Protein AF-A0A562UHX7-F1 (afdb_monomer_lite)

Secondary structure (DSSP, 8-state):
--SSHHHHHHHHHHHHHHHHHHHHHHHHHHHHHHHHHHHHHHHHHHHPPEEPTTS-EE-HHHHHHHHHHHHHHH------TTTTHHHHHHHHTT--HHHHH-SS--THHHHHHHHHTGGGG-TTHHHHHHHH-TTTTTTGGGT--GGGGS-HHHHHHHHHHHHHHHHHHHT-SSHHHHHHHHHHHH-----HHHHGGG-

Foldseek 3Di:
DPPPPVVVVVVVVVVVVVVVVVVVVVVVVVVVVVVVVVVVVVVVQQPDWDQDPVRDTDGNVRVVVVVVVLCVVAFDDDDDLCPLVLVLVCVQQVDDVVQVPDPDHDPVVVVCCCQQQVCLVDPCSVVVLVVSCPCCPVPPCVPDPSLRRDDPVSVVSRNVSSVVLSVLSVVDNHPLSSQVVSCVPRVGDDDNVVCVVTD

Structure (mmCIF, N/CA/C/O backbone):
data_AF-A0A562UHX7-F1
#
_entry.id   AF-A0A562UHX7-F1
#
loop_
_atom_site.group_PDB
_atom_site.id
_atom_site.type_symbol
_atom_site.label_atom_id
_atom_site.label_alt_id
_atom_site.label_comp_id
_atom_site.label_asym_id
_atom_site.label_entity_id
_atom_site.label_seq_id
_atom_site.pdbx_PDB_ins_code
_atom_site.Cartn_x
_atom_site.Cartn_y
_atom_site.Cartn_z
_atom_site.occupancy
_atom_site.B_iso_or_equiv
_atom_site.auth_seq_id
_atom_site.auth_comp_id
_atom_site.auth_asym_id
_atom_site.auth_atom_id
_atom_site.pdbx_PDB_model_num
ATOM 1 N N . MET A 1 1 ? 54.408 55.197 -18.158 1.00 48.56 1 MET A N 1
ATOM 2 C CA . MET A 1 1 ? 54.755 53.784 -18.432 1.00 48.56 1 MET A CA 1
ATOM 3 C C . MET A 1 1 ? 53.750 52.887 -17.708 1.00 48.56 1 MET A C 1
ATOM 5 O O . MET A 1 1 ? 54.104 52.328 -16.687 1.00 48.56 1 MET A O 1
ATOM 9 N N . GLU A 1 2 ? 52.500 52.771 -18.181 1.00 47.06 2 GLU A N 1
ATOM 10 C CA . GLU A 1 2 ? 51.454 52.027 -17.431 1.00 47.06 2 GLU A CA 1
ATOM 11 C C . GLU A 1 2 ? 50.529 51.126 -18.282 1.00 47.06 2 GLU A C 1
ATOM 13 O O . GLU A 1 2 ? 49.665 50.458 -17.737 1.00 47.06 2 GLU A O 1
ATOM 18 N N . ASN A 1 3 ? 50.745 50.983 -19.597 1.00 52.47 3 ASN A N 1
ATOM 19 C CA . ASN A 1 3 ? 49.804 50.261 -20.482 1.00 52.47 3 ASN A CA 1
ATOM 20 C C . ASN A 1 3 ? 50.225 48.839 -20.917 1.00 52.47 3 ASN A C 1
ATOM 22 O O . ASN A 1 3 ? 49.690 48.328 -21.894 1.00 52.47 3 ASN A O 1
ATOM 26 N N . LYS A 1 4 ? 51.186 48.184 -20.246 1.00 51.81 4 LYS A N 1
ATOM 27 C CA . LYS A 1 4 ? 51.617 46.809 -20.610 1.00 51.81 4 LYS A CA 1
ATOM 28 C C . LYS A 1 4 ? 51.221 45.713 -19.615 1.00 51.81 4 LYS A C 1
ATOM 30 O O . LYS A 1 4 ? 51.241 44.549 -19.988 1.00 51.81 4 LYS A O 1
ATOM 35 N N . ILE A 1 5 ? 50.853 46.057 -18.380 1.00 50.72 5 ILE A N 1
ATOM 36 C CA . ILE A 1 5 ? 50.547 45.065 -17.331 1.00 50.72 5 ILE A CA 1
ATOM 37 C C . ILE A 1 5 ? 49.088 44.582 -17.436 1.00 50.72 5 ILE A C 1
ATOM 39 O O . ILE A 1 5 ? 48.792 43.418 -17.174 1.00 50.72 5 ILE A O 1
ATOM 43 N N . THR A 1 6 ? 48.181 45.444 -17.899 1.00 51.41 6 THR A N 1
ATOM 44 C CA . THR A 1 6 ? 46.744 45.155 -18.027 1.00 51.41 6 THR A CA 1
ATOM 45 C C . THR A 1 6 ? 46.438 44.120 -19.113 1.00 51.41 6 THR A C 1
ATOM 47 O O . THR A 1 6 ? 45.521 43.320 -18.954 1.00 51.41 6 THR A O 1
ATOM 50 N N . THR A 1 7 ? 47.234 44.082 -20.185 1.00 58.25 7 THR A N 1
ATOM 51 C CA . THR A 1 7 ? 47.019 43.188 -21.333 1.00 58.25 7 THR A CA 1
ATOM 52 C C . THR A 1 7 ? 47.341 41.733 -20.995 1.00 58.25 7 THR A C 1
ATOM 54 O O . THR A 1 7 ? 46.556 40.850 -21.319 1.00 58.25 7 THR A O 1
ATOM 57 N N . THR A 1 8 ? 48.435 41.472 -20.273 1.00 61.16 8 THR A N 1
ATOM 58 C CA . THR A 1 8 ? 48.862 40.106 -19.916 1.00 61.16 8 THR A CA 1
ATOM 59 C C . THR A 1 8 ? 47.897 39.440 -18.935 1.00 61.16 8 THR A C 1
ATOM 61 O O . THR A 1 8 ? 47.523 38.288 -19.127 1.00 61.16 8 THR A O 1
ATOM 64 N N . ALA A 1 9 ? 47.415 40.178 -17.928 1.00 59.91 9 ALA A N 1
ATOM 65 C CA . ALA A 1 9 ? 46.447 39.659 -16.959 1.00 59.91 9 ALA A CA 1
ATOM 66 C C . ALA A 1 9 ? 45.076 39.356 -17.597 1.00 59.91 9 ALA A C 1
ATOM 68 O O . ALA A 1 9 ? 44.421 38.381 -17.231 1.00 59.91 9 ALA A O 1
ATOM 69 N N . GLN A 1 10 ? 44.649 40.160 -18.577 1.00 58.50 10 GLN A N 1
ATOM 70 C CA . GLN A 1 10 ? 43.428 39.905 -19.349 1.00 58.50 10 GLN A CA 1
ATOM 71 C C . GLN A 1 10 ? 43.578 38.693 -20.280 1.00 58.50 10 GLN A C 1
ATOM 73 O O . GLN A 1 10 ? 42.645 37.901 -20.393 1.00 58.50 10 GLN A O 1
ATOM 78 N N . GLN A 1 11 ? 44.751 38.506 -20.889 1.00 61.91 11 GLN A N 1
ATOM 79 C CA . GLN A 1 11 ? 45.045 37.353 -21.745 1.00 61.91 11 GLN A CA 1
ATOM 80 C C . GLN A 1 11 ? 45.143 36.044 -20.951 1.00 61.91 11 GLN A C 1
ATOM 82 O O . GLN A 1 11 ? 44.610 35.026 -21.380 1.00 61.91 11 GLN A O 1
ATOM 87 N N . GLU A 1 12 ? 45.738 36.065 -19.756 1.00 64.94 12 GLU A N 1
ATOM 88 C CA . GLU A 1 12 ? 45.749 34.910 -18.851 1.00 64.94 12 GLU A CA 1
ATOM 89 C C . GLU A 1 12 ? 44.352 34.559 -18.326 1.00 64.94 12 GLU A C 1
ATOM 91 O O . GLU A 1 12 ? 44.033 33.382 -18.171 1.00 64.94 12 GLU A O 1
ATOM 96 N N . LEU A 1 13 ? 43.505 35.558 -18.055 1.00 58.62 13 LEU A N 1
ATOM 97 C CA . LEU A 1 13 ? 42.121 35.327 -17.640 1.00 58.62 13 LEU A CA 1
ATOM 98 C C . LEU A 1 13 ? 41.284 34.741 -18.787 1.00 58.62 13 LEU A C 1
ATOM 100 O O . LEU A 1 13 ? 40.497 33.829 -18.548 1.00 58.62 13 LEU A O 1
ATOM 104 N N . PHE A 1 14 ? 41.483 35.224 -20.017 1.00 58.88 14 PHE A N 1
ATOM 105 C CA . PHE A 1 14 ? 40.829 34.704 -21.218 1.00 58.88 14 PHE A CA 1
ATOM 106 C C . PHE A 1 14 ? 41.249 33.257 -21.504 1.00 58.88 14 PHE A C 1
ATOM 108 O O . PHE A 1 14 ? 40.386 32.400 -21.651 1.00 58.88 14 PHE A O 1
ATOM 115 N N . ASN A 1 15 ? 42.549 32.950 -21.448 1.00 65.12 15 ASN A N 1
ATOM 116 C CA . ASN A 1 15 ? 43.052 31.583 -21.617 1.00 65.12 15 ASN A CA 1
ATOM 117 C C . ASN A 1 15 ? 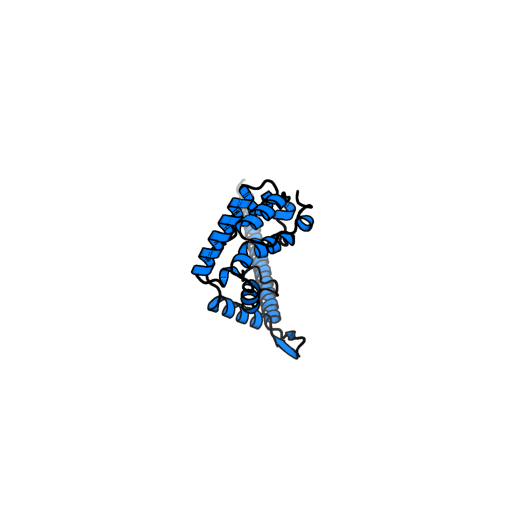42.544 30.640 -20.513 1.00 65.12 15 ASN A C 1
ATOM 119 O O . ASN A 1 15 ? 42.152 29.519 -20.801 1.00 65.12 15 ASN A O 1
ATOM 123 N N . LYS A 1 16 ? 42.456 31.100 -19.254 1.00 65.81 16 LYS A N 1
ATOM 124 C CA . LYS A 1 16 ? 41.865 30.306 -18.158 1.00 65.81 16 LYS A CA 1
ATOM 125 C C . LYS A 1 16 ? 40.362 30.065 -18.327 1.00 65.81 16 LYS A C 1
ATOM 127 O O . LYS A 1 16 ? 39.857 29.060 -17.830 1.00 65.81 16 LYS A O 1
ATOM 132 N N . LEU A 1 17 ? 39.635 30.992 -18.953 1.00 61.66 17 LEU A N 1
ATOM 133 C CA . LEU A 1 17 ? 38.214 30.826 -19.270 1.00 61.66 17 LEU A CA 1
ATOM 134 C C . LEU A 1 17 ? 38.024 29.835 -20.423 1.00 61.66 17 LEU A C 1
ATOM 136 O O . LEU A 1 17 ? 37.184 28.949 -20.300 1.00 61.66 17 LEU A O 1
ATOM 140 N N . ASP A 1 18 ? 38.853 29.929 -21.461 1.00 72.88 18 ASP A N 1
ATOM 141 C CA . ASP A 1 18 ? 38.851 29.023 -22.615 1.00 72.88 18 ASP A CA 1
ATOM 142 C C . ASP A 1 18 ? 39.243 27.590 -22.197 1.00 72.88 18 ASP A C 1
ATOM 144 O O . ASP A 1 18 ? 38.532 26.626 -22.480 1.00 72.88 18 ASP A O 1
ATOM 148 N N . ASP A 1 19 ? 40.280 27.444 -21.361 1.00 74.69 19 ASP A N 1
ATOM 149 C CA . ASP A 1 19 ? 40.669 26.167 -20.747 1.00 74.69 19 ASP A CA 1
ATOM 150 C C . ASP A 1 19 ? 39.545 25.587 -19.876 1.00 74.69 19 ASP A C 1
ATOM 152 O O . ASP A 1 19 ? 39.294 24.381 -19.874 1.00 74.69 19 ASP A O 1
ATOM 156 N N . ARG A 1 20 ? 38.826 26.435 -19.129 1.00 73.81 20 ARG A N 1
ATOM 157 C CA . ARG A 1 20 ? 37.698 25.997 -18.297 1.00 73.81 20 ARG A CA 1
ATOM 158 C C . ARG A 1 20 ? 36.521 25.529 -19.149 1.00 73.81 20 ARG A C 1
ATOM 160 O O . ARG A 1 20 ? 35.888 24.537 -18.786 1.00 73.81 20 ARG A O 1
ATOM 167 N N . GLU A 1 21 ? 36.217 26.210 -20.248 1.00 78.69 21 GLU A N 1
ATOM 168 C CA . GLU A 1 21 ? 35.177 25.792 -21.192 1.00 78.69 21 GLU A CA 1
ATOM 169 C C . GLU A 1 21 ? 35.561 24.502 -21.921 1.00 78.69 21 GLU A C 1
ATOM 171 O O . GLU A 1 21 ? 34.729 23.598 -22.029 1.00 78.69 21 GLU A O 1
ATOM 176 N N . ALA A 1 22 ? 36.829 24.350 -22.307 1.00 78.06 22 ALA A N 1
ATOM 177 C CA . ALA A 1 22 ? 37.362 23.124 -22.894 1.00 78.06 22 ALA A CA 1
ATOM 178 C C . ALA A 1 22 ? 37.302 21.938 -21.914 1.00 78.06 22 ALA A C 1
ATOM 180 O O . ALA A 1 22 ? 36.834 20.856 -22.278 1.00 78.06 22 ALA A O 1
ATOM 181 N N . ILE A 1 23 ? 37.690 22.139 -20.648 1.00 77.94 23 ILE A N 1
ATOM 182 C CA . ILE A 1 23 ? 37.583 21.123 -19.588 1.00 77.94 23 ILE A CA 1
ATOM 183 C C . ILE A 1 23 ? 36.114 20.768 -19.329 1.00 77.94 23 ILE A C 1
ATOM 185 O O . ILE A 1 23 ? 35.776 19.590 -19.227 1.00 77.94 23 ILE A O 1
ATOM 189 N N . LEU A 1 24 ? 35.215 21.755 -19.258 1.00 80.94 24 LEU A N 1
ATOM 190 C CA . LEU A 1 24 ? 33.778 21.506 -19.101 1.00 80.94 24 LEU A CA 1
ATOM 191 C C . LEU A 1 24 ? 33.196 20.744 -20.298 1.00 80.94 24 LEU A C 1
ATOM 193 O O . LEU A 1 24 ? 32.362 19.861 -20.102 1.00 80.94 24 LEU A O 1
ATOM 197 N N . GLY A 1 25 ? 33.633 21.058 -21.517 1.00 82.00 25 GLY A N 1
ATOM 198 C CA . GLY A 1 25 ? 33.262 20.335 -22.731 1.00 82.00 25 GLY A CA 1
ATOM 199 C C . GLY A 1 25 ? 33.731 18.881 -22.702 1.00 82.00 25 GLY A C 1
ATOM 200 O O . GLY A 1 25 ? 32.947 17.979 -22.998 1.00 82.00 25 GLY A O 1
ATOM 201 N N . PHE A 1 26 ? 34.969 18.639 -22.267 1.00 84.62 26 PHE A N 1
ATOM 202 C CA . PHE A 1 26 ? 35.519 17.295 -22.102 1.00 84.62 26 PHE A CA 1
ATOM 203 C C . PHE A 1 26 ? 34.759 16.488 -21.040 1.00 84.62 26 PHE A C 1
ATOM 205 O O . PHE A 1 26 ? 34.334 15.368 -21.312 1.00 84.62 26 PHE A O 1
ATOM 212 N N . VAL A 1 27 ? 34.503 17.078 -19.867 1.00 82.81 27 VAL A N 1
ATOM 213 C CA . VAL A 1 27 ? 33.752 16.429 -18.778 1.00 82.81 27 VAL A CA 1
ATOM 214 C C . VAL A 1 27 ? 32.312 16.119 -19.193 1.00 82.81 27 VAL A C 1
ATOM 216 O O . VAL A 1 27 ? 31.812 15.041 -18.877 1.00 82.81 27 VAL A O 1
ATOM 219 N N . LYS A 1 28 ? 31.640 17.026 -19.918 1.00 87.00 28 LYS A N 1
ATOM 220 C CA . LYS A 1 28 ? 30.296 16.770 -20.466 1.00 87.00 28 LYS A CA 1
ATOM 221 C C . LYS A 1 28 ? 30.311 15.600 -21.439 1.00 87.00 28 LYS A C 1
ATOM 223 O O . LYS A 1 28 ? 29.532 14.673 -21.266 1.00 87.00 28 LYS A O 1
ATOM 228 N N . LYS A 1 29 ? 31.242 15.604 -22.393 1.00 87.25 29 LYS A N 1
ATOM 229 C CA . LYS A 1 29 ? 31.373 14.527 -23.376 1.00 87.25 29 LYS A CA 1
ATOM 230 C C . LYS A 1 29 ? 31.654 13.177 -22.713 1.00 87.25 29 LYS A C 1
ATOM 232 O O . LYS A 1 29 ? 31.021 12.188 -23.053 1.00 87.25 29 LYS A O 1
ATOM 237 N N . GLU A 1 30 ? 32.548 13.133 -21.729 1.00 87.50 30 GLU A N 1
ATOM 238 C CA . GLU A 1 30 ? 32.833 11.902 -20.987 1.00 87.50 30 GLU A CA 1
ATOM 239 C C . GLU A 1 30 ? 31.614 11.427 -20.172 1.00 87.50 30 GLU A C 1
ATOM 241 O O . GLU A 1 30 ? 31.343 10.225 -20.089 1.00 87.50 30 GLU A O 1
ATOM 246 N N . ALA A 1 31 ? 30.845 12.356 -19.593 1.00 83.00 31 ALA A N 1
ATOM 247 C CA . ALA A 1 31 ? 29.603 12.041 -18.894 1.00 83.00 31 ALA A CA 1
ATOM 248 C C . ALA A 1 31 ? 28.527 11.494 -19.846 1.00 83.00 31 ALA A C 1
ATOM 250 O O . ALA A 1 31 ? 27.878 10.499 -19.507 1.00 83.00 31 ALA A O 1
ATOM 251 N N . ASP A 1 32 ? 28.381 12.092 -21.029 1.00 89.38 32 ASP A N 1
ATOM 252 C CA . ASP A 1 32 ? 27.448 11.668 -22.074 1.00 89.38 32 ASP A CA 1
ATOM 253 C C . ASP A 1 32 ? 27.828 10.279 -22.611 1.00 89.38 32 ASP A C 1
ATOM 255 O O . ASP A 1 32 ? 27.008 9.361 -22.574 1.00 89.38 32 ASP A O 1
ATOM 259 N N . ASP A 1 33 ? 29.099 10.057 -22.960 1.00 89.62 33 ASP A N 1
ATOM 260 C CA . ASP A 1 33 ? 29.612 8.754 -23.407 1.00 89.62 33 ASP A CA 1
ATOM 261 C C . ASP A 1 33 ? 29.391 7.662 -22.341 1.00 89.62 33 ASP A C 1
ATOM 263 O O . ASP A 1 33 ? 29.036 6.513 -22.637 1.00 89.62 33 ASP A O 1
ATOM 267 N N . LYS A 1 34 ? 29.589 8.000 -21.060 1.00 88.19 34 LYS A N 1
ATOM 268 C CA . LYS A 1 34 ? 29.344 7.080 -19.942 1.00 88.19 34 LYS A CA 1
ATOM 269 C C . LYS A 1 34 ? 27.854 6.785 -19.770 1.00 88.19 34 LYS A C 1
ATOM 271 O O . LYS A 1 34 ? 27.500 5.638 -19.473 1.00 88.19 34 LYS A O 1
ATOM 276 N N . ALA A 1 35 ? 26.989 7.779 -19.965 1.00 84.75 35 ALA A N 1
ATOM 277 C CA . ALA A 1 35 ? 25.543 7.609 -19.932 1.00 84.75 35 ALA A CA 1
ATOM 278 C C . ALA A 1 35 ? 25.064 6.709 -21.081 1.00 84.75 35 ALA A C 1
ATOM 280 O O . ALA A 1 35 ? 24.320 5.757 -20.834 1.00 84.75 35 ALA A O 1
ATOM 281 N N . GLU A 1 36 ? 25.552 6.926 -22.302 1.00 88.12 36 GLU A N 1
ATOM 282 C CA . GLU A 1 36 ? 25.224 6.105 -23.471 1.00 88.12 36 GLU A CA 1
ATOM 283 C C . GLU A 1 36 ? 25.642 4.643 -23.286 1.00 88.12 36 GLU A C 1
ATOM 285 O O . GLU A 1 36 ? 24.831 3.731 -23.474 1.00 88.12 36 GLU A O 1
ATOM 290 N N . ARG A 1 37 ? 26.872 4.387 -22.819 1.00 86.25 37 ARG A N 1
ATOM 291 C CA . ARG A 1 37 ? 27.336 3.018 -22.525 1.00 86.25 37 ARG A CA 1
ATOM 292 C C . ARG A 1 37 ? 26.491 2.343 -21.448 1.00 86.25 37 ARG A C 1
ATOM 294 O O . ARG A 1 37 ? 26.179 1.155 -21.559 1.00 86.25 37 ARG A O 1
ATOM 301 N N . ALA A 1 38 ? 26.101 3.079 -20.406 1.00 81.88 38 ALA A N 1
ATOM 302 C CA . ALA A 1 38 ? 25.230 2.556 -19.359 1.00 81.88 38 ALA A CA 1
ATOM 303 C C . ALA A 1 38 ? 23.828 2.220 -19.896 1.00 81.88 38 ALA A C 1
ATOM 305 O O . ALA A 1 38 ? 23.267 1.182 -19.534 1.00 81.88 38 ALA A O 1
ATOM 306 N N . LEU A 1 39 ? 23.278 3.055 -20.783 1.00 82.31 39 LEU A N 1
ATOM 307 C CA . LEU A 1 39 ? 22.000 2.811 -21.453 1.00 82.31 39 LEU A CA 1
ATOM 308 C C . LEU A 1 39 ? 22.063 1.579 -22.358 1.00 82.31 39 LEU A C 1
ATOM 310 O O . LEU A 1 39 ? 21.192 0.716 -22.249 1.00 82.31 39 LEU A O 1
ATOM 314 N N . ALA A 1 40 ? 23.107 1.451 -23.178 1.00 82.50 40 ALA A N 1
ATOM 315 C CA . ALA A 1 40 ? 23.307 0.301 -24.057 1.00 82.50 40 ALA A CA 1
ATOM 316 C C . ALA A 1 40 ? 23.437 -1.004 -23.257 1.00 82.50 40 ALA A C 1
ATOM 318 O O . ALA A 1 40 ? 22.739 -1.981 -23.530 1.00 82.50 40 ALA A O 1
ATOM 319 N N . LYS A 1 41 ? 24.252 -0.998 -22.194 1.00 82.69 41 LYS A N 1
ATOM 320 C CA . LYS A 1 41 ? 24.407 -2.142 -21.286 1.00 82.69 41 LYS A CA 1
ATOM 321 C C . LYS A 1 41 ? 23.078 -2.521 -20.622 1.00 82.69 41 LYS A C 1
ATOM 323 O O . LYS A 1 41 ? 22.728 -3.694 -20.550 1.00 82.69 41 LYS A O 1
ATOM 328 N N . LYS A 1 42 ? 22.297 -1.534 -20.176 1.00 78.12 42 LYS A N 1
ATOM 329 C CA . LYS A 1 42 ? 20.967 -1.759 -19.591 1.00 78.12 42 LYS A CA 1
ATOM 330 C C . LYS A 1 42 ? 19.963 -2.304 -20.610 1.00 78.12 42 LYS A C 1
ATOM 332 O O . LYS A 1 42 ? 19.143 -3.141 -20.247 1.00 78.12 42 LYS A O 1
ATOM 337 N N . ALA A 1 43 ? 20.003 -1.833 -21.855 1.00 78.62 43 ALA A N 1
ATOM 338 C CA . ALA A 1 43 ? 19.155 -2.333 -22.934 1.00 78.62 43 ALA A CA 1
ATOM 339 C C . ALA A 1 43 ? 19.490 -3.789 -23.284 1.00 78.62 43 ALA A C 1
ATOM 341 O O . ALA A 1 43 ? 18.576 -4.589 -23.462 1.00 78.62 43 ALA A O 1
ATOM 342 N N . PHE A 1 44 ? 20.777 -4.143 -23.293 1.00 82.12 44 PHE A N 1
ATOM 343 C CA . PHE A 1 44 ? 21.230 -5.519 -23.480 1.00 82.12 44 PHE A CA 1
ATOM 344 C C . PHE A 1 44 ? 20.676 -6.451 -22.392 1.00 82.12 44 PHE A C 1
ATOM 346 O O . PHE A 1 44 ? 19.973 -7.403 -22.712 1.00 82.12 44 PHE A O 1
ATOM 353 N N . PHE A 1 45 ? 20.875 -6.122 -21.109 1.00 77.62 45 PHE A N 1
ATOM 354 C CA . PHE A 1 45 ? 20.354 -6.937 -19.999 1.00 77.62 45 PHE A CA 1
ATOM 355 C C . PHE A 1 45 ? 18.829 -7.056 -19.983 1.00 77.62 45 PHE A C 1
ATOM 357 O O . PHE A 1 45 ? 18.284 -8.023 -19.465 1.00 77.62 45 PHE A O 1
ATOM 364 N N . ARG A 1 46 ? 18.106 -6.073 -20.532 1.00 79.50 46 ARG A N 1
ATOM 365 C CA . ARG A 1 46 ? 16.642 -6.152 -20.603 1.00 79.50 46 ARG A CA 1
ATOM 366 C C . ARG A 1 46 ? 16.148 -7.229 -21.564 1.00 79.50 46 ARG A C 1
ATOM 368 O O . ARG A 1 46 ? 15.094 -7.802 -21.309 1.00 79.50 46 ARG A O 1
ATOM 375 N N . LYS A 1 47 ? 16.911 -7.472 -22.630 1.00 86.19 47 LYS A N 1
ATOM 376 C CA . LYS A 1 47 ? 16.618 -8.434 -23.700 1.00 86.19 47 LYS A CA 1
ATOM 377 C C . LYS A 1 47 ? 17.201 -9.818 -23.444 1.00 86.19 47 LYS A C 1
ATOM 379 O O . LYS A 1 47 ? 16.967 -10.735 -24.227 1.00 86.19 47 LYS A O 1
ATOM 384 N N . GLU A 1 48 ? 17.984 -9.964 -22.383 1.00 86.00 48 GLU A N 1
ATOM 385 C CA . GLU A 1 48 ? 18.568 -11.240 -22.005 1.00 86.00 48 GLU A CA 1
ATOM 386 C C . GLU A 1 48 ? 17.463 -12.244 -21.657 1.00 86.00 48 GLU A C 1
ATOM 388 O O . GLU A 1 48 ? 16.518 -11.930 -20.926 1.00 86.00 48 GLU A O 1
ATOM 393 N N . ARG A 1 49 ? 17.580 -13.452 -22.218 1.00 85.62 49 ARG A N 1
ATOM 394 C CA . ARG A 1 49 ? 16.652 -14.549 -21.953 1.00 85.62 49 ARG A CA 1
ATOM 395 C C . ARG A 1 49 ? 16.944 -15.146 -20.585 1.00 85.62 49 ARG A C 1
ATOM 397 O O . ARG A 1 49 ? 18.040 -15.633 -20.331 1.00 85.62 49 ARG A O 1
ATOM 404 N N . ILE A 1 50 ? 15.931 -15.139 -19.736 1.00 86.50 50 ILE A N 1
ATOM 405 C CA . ILE A 1 50 ? 15.928 -15.720 -18.402 1.00 86.50 50 ILE A CA 1
ATOM 406 C C . ILE A 1 50 ? 15.158 -17.034 -18.477 1.00 86.50 50 ILE A C 1
ATOM 408 O O . ILE A 1 50 ? 13.984 -17.060 -18.854 1.00 86.50 50 ILE A O 1
ATOM 412 N N . GLU A 1 51 ? 15.817 -18.129 -18.116 1.00 86.69 51 GLU A N 1
ATOM 413 C CA . GLU A 1 51 ? 15.179 -19.436 -18.008 1.00 86.69 51 GLU A CA 1
ATOM 414 C C . GLU A 1 51 ? 14.390 -19.545 -16.700 1.00 86.69 51 GLU A C 1
ATOM 416 O O . GLU A 1 51 ? 14.856 -19.182 -15.618 1.00 86.69 51 GLU A O 1
ATOM 421 N N . LEU A 1 52 ? 13.156 -20.019 -16.814 1.00 85.38 52 LEU A N 1
ATOM 422 C CA . LEU A 1 52 ? 12.246 -20.216 -15.701 1.00 85.38 52 LEU A CA 1
ATOM 423 C C . LEU A 1 52 ? 12.392 -21.638 -15.162 1.00 85.38 52 LEU A C 1
ATOM 425 O O . LEU A 1 52 ? 12.664 -22.577 -15.902 1.00 85.38 52 LEU A O 1
ATOM 429 N N . THR A 1 53 ? 12.081 -21.830 -13.881 1.00 81.94 53 THR A N 1
ATOM 430 C CA . THR A 1 53 ? 12.092 -23.148 -13.220 1.00 81.94 53 THR A CA 1
ATOM 431 C C . THR A 1 53 ? 11.186 -24.196 -13.879 1.00 81.94 53 THR A C 1
ATOM 433 O O . THR A 1 53 ? 11.365 -25.383 -13.637 1.00 81.94 53 THR A O 1
ATOM 436 N N . GLY A 1 54 ? 10.226 -23.780 -14.712 1.00 83.81 54 GLY A N 1
ATOM 437 C CA . GLY A 1 54 ? 9.374 -24.668 -15.511 1.00 83.81 54 GLY A CA 1
ATOM 438 C C . GLY A 1 54 ? 9.902 -24.996 -16.915 1.00 83.81 54 GLY A C 1
ATOM 439 O O . GLY A 1 54 ? 9.138 -25.530 -17.711 1.00 83.81 54 GLY A O 1
ATOM 440 N N . GLY A 1 55 ? 11.143 -24.625 -17.256 1.00 82.06 55 GLY A N 1
ATOM 441 C CA . GLY A 1 55 ? 11.737 -24.817 -18.591 1.00 82.06 55 GLY A CA 1
ATOM 442 C C . GLY A 1 55 ? 11.279 -23.806 -19.651 1.00 82.06 55 GLY A C 1
ATOM 443 O O . GLY A 1 55 ? 11.629 -23.925 -20.820 1.00 82.06 55 GLY A O 1
ATOM 444 N N . GLY A 1 56 ? 10.479 -22.809 -19.260 1.00 86.56 56 GLY A N 1
ATOM 445 C CA . GLY A 1 56 ? 10.117 -21.680 -20.118 1.00 86.56 56 GLY A CA 1
ATOM 446 C C . GLY A 1 56 ? 11.213 -20.613 -20.167 1.00 86.56 56 GLY A C 1
ATOM 447 O O . GLY A 1 56 ? 12.142 -20.616 -19.360 1.00 86.56 56 GLY A O 1
ATOM 448 N N . HIS A 1 57 ? 11.073 -19.649 -21.073 1.00 86.56 57 HIS A N 1
ATOM 449 C CA . HIS A 1 57 ? 11.950 -18.481 -21.148 1.00 86.56 57 HIS A CA 1
ATOM 450 C C . HIS A 1 57 ? 11.127 -17.196 -21.051 1.00 86.56 57 HIS A C 1
ATOM 452 O O . HIS A 1 57 ? 10.001 -17.144 -21.542 1.00 86.56 57 HIS A O 1
ATOM 458 N N . THR A 1 58 ? 11.696 -16.173 -20.422 1.00 87.06 58 THR A N 1
ATOM 459 C CA . THR A 1 58 ? 11.164 -14.803 -20.381 1.00 87.06 58 THR A CA 1
ATOM 460 C C . THR A 1 58 ? 12.321 -13.811 -20.504 1.00 87.06 58 THR A C 1
ATOM 462 O O . THR A 1 58 ? 13.485 -14.205 -20.573 1.00 87.06 58 THR A O 1
ATOM 465 N N . SER A 1 59 ? 12.037 -12.519 -20.492 1.00 87.00 59 SER A N 1
ATOM 466 C CA . SER A 1 59 ? 13.025 -11.447 -20.405 1.00 87.00 59 SER A CA 1
ATOM 467 C C . SER A 1 59 ? 12.471 -10.304 -19.558 1.00 87.00 59 SER A C 1
ATOM 469 O O . SER A 1 59 ? 11.264 -10.183 -19.337 1.00 87.00 59 SER A O 1
ATOM 471 N N . ILE A 1 60 ? 13.348 -9.424 -19.070 1.00 83.62 60 ILE A N 1
ATOM 472 C CA . ILE A 1 60 ? 12.912 -8.249 -18.296 1.00 83.62 60 ILE A CA 1
ATOM 473 C C . ILE A 1 60 ? 12.036 -7.327 -19.160 1.00 83.62 60 ILE A C 1
ATOM 475 O O . ILE A 1 60 ? 11.133 -6.672 -18.636 1.00 83.62 60 ILE A O 1
ATOM 479 N N . GLU A 1 61 ? 12.312 -7.237 -20.464 1.00 84.50 61 GLU A N 1
ATOM 480 C CA . GLU A 1 61 ? 11.506 -6.464 -21.412 1.00 84.50 61 GLU A CA 1
ATOM 481 C C . GLU A 1 61 ? 10.100 -7.054 -21.583 1.00 84.50 61 GLU A C 1
ATOM 483 O O . GLU A 1 61 ? 9.126 -6.316 -21.432 1.00 84.50 61 GLU A O 1
ATOM 488 N N . GLU A 1 62 ? 9.984 -8.368 -21.793 1.00 84.88 62 GLU A N 1
ATOM 489 C CA . GLU A 1 62 ? 8.691 -9.059 -21.921 1.00 84.88 62 GLU A CA 1
ATOM 490 C C . GLU A 1 62 ? 7.840 -8.924 -20.652 1.00 84.88 62 GLU A C 1
ATOM 492 O O . GLU A 1 62 ? 6.660 -8.581 -20.733 1.00 84.88 62 GLU A O 1
ATOM 497 N N . GLU A 1 63 ? 8.439 -9.092 -19.469 1.00 82.81 63 GLU A N 1
ATOM 498 C CA . GLU A 1 63 ? 7.758 -8.871 -18.184 1.00 82.81 63 GLU A CA 1
ATOM 499 C C . GLU A 1 63 ? 7.271 -7.420 -18.036 1.00 82.81 63 GLU A C 1
ATOM 501 O O . GLU A 1 63 ? 6.153 -7.164 -17.581 1.00 82.81 63 GLU A O 1
ATOM 506 N N . GLN A 1 64 ? 8.084 -6.438 -18.446 1.00 81.81 64 GLN A N 1
ATOM 507 C CA . GLN A 1 64 ? 7.688 -5.026 -18.420 1.00 81.81 64 GLN A CA 1
ATOM 508 C C . GLN A 1 64 ? 6.564 -4.717 -19.409 1.00 81.81 64 GLN A C 1
ATOM 510 O O . GLN A 1 64 ? 5.705 -3.886 -19.110 1.00 81.81 64 GLN A O 1
ATOM 515 N N . GLU A 1 65 ? 6.562 -5.340 -20.584 1.00 85.56 65 GLU A N 1
ATOM 516 C CA . GLU A 1 65 ? 5.511 -5.154 -21.579 1.00 85.56 65 GLU A CA 1
ATOM 517 C C . GLU A 1 65 ? 4.198 -5.811 -21.140 1.00 85.56 65 GLU A C 1
ATOM 519 O O . GLU A 1 65 ? 3.150 -5.164 -21.186 1.00 85.56 65 GLU A O 1
ATOM 524 N N . ALA A 1 66 ? 4.254 -7.042 -20.627 1.00 83.56 66 ALA A N 1
ATOM 525 C CA . ALA A 1 66 ? 3.109 -7.721 -20.027 1.00 83.56 66 ALA A CA 1
ATOM 526 C C . ALA A 1 66 ? 2.514 -6.892 -18.879 1.00 83.56 66 ALA A C 1
ATOM 528 O O . ALA A 1 66 ? 1.297 -6.735 -18.775 1.00 83.56 66 ALA A O 1
ATOM 529 N N . TYR A 1 67 ? 3.376 -6.289 -18.058 1.00 80.31 67 TYR A N 1
ATOM 530 C CA . TYR A 1 67 ? 2.963 -5.383 -16.997 1.00 80.31 67 TYR A CA 1
ATOM 531 C C . TYR A 1 67 ? 2.271 -4.114 -17.520 1.00 80.31 67 TYR A C 1
ATOM 533 O O . TYR A 1 67 ? 1.221 -3.726 -17.008 1.00 80.31 67 TYR A O 1
ATOM 541 N N . LYS A 1 68 ? 2.822 -3.470 -18.558 1.00 83.00 68 LYS A N 1
ATOM 542 C CA . LYS A 1 68 ? 2.200 -2.290 -19.186 1.00 83.00 68 LYS A CA 1
ATOM 543 C C . LYS A 1 68 ? 0.821 -2.611 -19.760 1.00 83.00 68 LYS A C 1
ATOM 545 O O . LYS A 1 68 ? -0.105 -1.838 -19.532 1.00 83.00 68 LYS A O 1
ATOM 550 N N . LYS A 1 69 ? 0.685 -3.744 -20.460 1.00 85.81 69 LYS A N 1
ATOM 551 C CA . LYS A 1 69 ? -0.602 -4.221 -20.996 1.00 85.81 69 LYS A CA 1
ATOM 552 C C . LYS A 1 69 ? -1.609 -4.443 -19.872 1.00 85.81 69 LYS A C 1
ATOM 554 O O . LYS A 1 69 ? -2.713 -3.916 -19.927 1.00 85.81 69 LYS A O 1
ATOM 559 N N . PHE A 1 70 ? -1.187 -5.102 -18.792 1.00 84.06 70 PHE A N 1
ATOM 560 C CA . PHE A 1 70 ? -2.038 -5.314 -17.623 1.00 84.06 70 PHE A CA 1
ATOM 561 C C . PHE A 1 70 ? -2.572 -4.007 -17.025 1.00 84.06 70 PHE A C 1
ATOM 563 O O . PHE A 1 70 ? -3.770 -3.926 -16.764 1.00 84.06 70 PHE A O 1
ATOM 570 N N . ILE A 1 71 ? -1.716 -2.993 -16.828 1.00 80.25 71 ILE A N 1
ATOM 571 C CA . ILE A 1 71 ? -2.151 -1.673 -16.337 1.00 80.25 71 ILE A CA 1
ATOM 572 C C . ILE A 1 71 ? -3.178 -1.070 -17.292 1.00 80.25 71 ILE A C 1
ATOM 574 O O . ILE A 1 71 ? -4.246 -0.673 -16.842 1.00 80.25 71 ILE A O 1
ATOM 578 N N . ALA A 1 72 ? -2.858 -1.011 -18.587 1.00 81.25 72 ALA A N 1
ATOM 579 C CA . ALA A 1 72 ? -3.711 -0.372 -19.585 1.00 81.25 72 ALA A CA 1
ATOM 580 C C . ALA A 1 72 ? -5.112 -1.002 -19.661 1.00 81.25 72 ALA A C 1
ATOM 582 O O . ALA A 1 72 ? -6.085 -0.308 -19.935 1.00 81.25 72 ALA A O 1
ATOM 583 N N . GLU A 1 73 ? -5.212 -2.306 -19.412 1.00 84.25 73 GLU A N 1
ATOM 584 C CA . GLU A 1 73 ? -6.465 -3.057 -19.499 1.00 84.25 73 GLU A CA 1
ATOM 585 C C . GLU A 1 73 ? -7.253 -3.109 -18.182 1.00 84.25 73 GLU A C 1
ATOM 587 O O . GLU A 1 73 ? -8.475 -3.238 -18.213 1.00 84.25 73 GLU A O 1
ATOM 592 N N . ASN A 1 74 ? -6.578 -3.080 -17.026 1.00 78.62 74 ASN A N 1
ATOM 593 C CA . ASN A 1 74 ? -7.190 -3.465 -15.747 1.00 78.62 74 ASN A CA 1
ATOM 594 C C . ASN A 1 74 ? -7.084 -2.410 -14.640 1.00 78.62 74 ASN A C 1
ATOM 596 O O . ASN A 1 74 ? -7.841 -2.499 -13.672 1.00 78.62 74 ASN A O 1
ATOM 600 N N . GLU A 1 75 ? -6.140 -1.465 -14.713 1.00 81.00 75 GLU A N 1
ATOM 601 C CA . GLU A 1 75 ? -6.017 -0.414 -13.699 1.00 81.00 75 GLU A CA 1
ATOM 602 C C . GLU A 1 75 ? -6.853 0.809 -14.066 1.00 81.00 75 GLU A C 1
ATOM 604 O O . GLU A 1 75 ? -6.688 1.410 -15.124 1.00 81.00 75 GLU A O 1
ATOM 609 N N . TYR A 1 76 ? -7.683 1.231 -13.121 1.00 81.81 76 TYR A N 1
ATOM 610 C CA . TYR A 1 76 ? -8.301 2.544 -13.140 1.00 81.81 76 TYR A CA 1
ATOM 611 C C . TYR A 1 76 ? -7.362 3.587 -12.527 1.00 81.81 76 TYR A C 1
ATOM 613 O O . TYR A 1 76 ? -6.640 3.318 -11.555 1.00 81.81 76 TYR A O 1
ATOM 621 N N . ASP A 1 77 ? -7.397 4.796 -13.085 1.00 84.94 77 ASP A N 1
ATOM 622 C CA . ASP A 1 77 ? -6.639 5.935 -12.579 1.00 84.94 77 ASP A CA 1
ATOM 623 C C . ASP A 1 77 ? -7.411 6.617 -11.442 1.00 84.94 77 ASP A C 1
ATOM 625 O O . ASP A 1 77 ? -8.286 7.452 -11.662 1.00 84.94 77 ASP A O 1
ATOM 629 N N . TY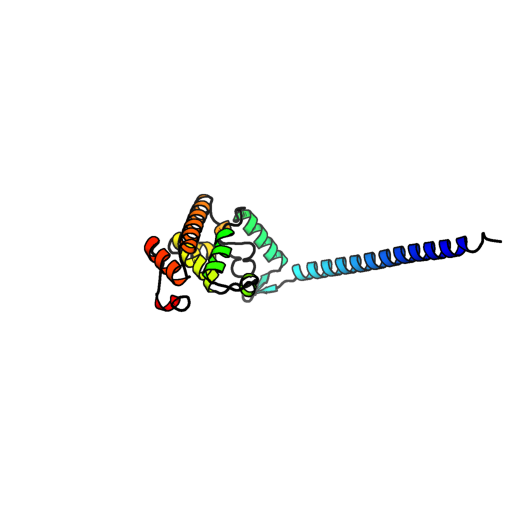R A 1 78 ? -7.131 6.189 -10.211 1.00 84.69 78 TYR A N 1
ATOM 630 C CA . TYR A 1 78 ? -7.692 6.782 -8.999 1.00 84.69 78 TYR A CA 1
ATOM 631 C C . TYR A 1 78 ? -6.613 7.433 -8.144 1.00 84.69 78 TYR A C 1
ATOM 633 O O . TYR A 1 78 ? -5.507 6.896 -7.979 1.00 84.69 78 TYR A O 1
ATOM 641 N N . ASP A 1 79 ? -7.005 8.515 -7.474 1.00 86.69 79 ASP A N 1
ATOM 642 C CA . ASP A 1 79 ? -6.178 9.191 -6.486 1.00 86.69 79 ASP A CA 1
ATOM 643 C C . ASP A 1 79 ? -5.741 8.259 -5.338 1.00 86.69 79 ASP A C 1
ATOM 645 O O . ASP A 1 79 ? -6.388 7.244 -5.036 1.00 86.69 79 ASP A O 1
ATOM 649 N N . PRO A 1 80 ? -4.631 8.575 -4.645 1.00 87.06 80 PRO A N 1
ATOM 650 C CA . PRO A 1 80 ? -4.190 7.819 -3.478 1.00 87.06 80 PRO A CA 1
ATOM 651 C C . PRO A 1 80 ? -5.229 7.792 -2.338 1.00 87.06 80 PRO A C 1
ATOM 653 O O . PRO A 1 80 ? -5.350 8.739 -1.571 1.00 87.06 80 PRO A O 1
ATOM 656 N N . GLN A 1 81 ? -5.896 6.649 -2.154 1.00 88.50 81 GLN A N 1
ATOM 657 C CA . GLN A 1 81 ? -7.009 6.493 -1.197 1.00 88.50 81 GLN A CA 1
ATOM 658 C C . GLN A 1 81 ? -6.605 6.500 0.290 1.00 88.50 81 GLN A C 1
ATOM 660 O O . GLN A 1 81 ? -7.392 6.834 1.163 1.00 88.50 81 GLN A O 1
ATOM 665 N N . TYR A 1 82 ? -5.363 6.134 0.612 1.00 89.56 82 TYR A N 1
ATOM 666 C CA . TYR A 1 82 ? -4.921 5.907 1.999 1.00 89.56 82 TYR A CA 1
ATOM 667 C C . TYR A 1 82 ? -4.181 7.103 2.621 1.00 89.56 82 TYR A C 1
ATOM 669 O O . TYR A 1 82 ? -3.401 6.926 3.560 1.00 89.56 82 TYR A O 1
ATOM 677 N N . ARG A 1 83 ? -4.365 8.311 2.072 1.00 89.12 83 ARG A N 1
ATOM 678 C CA . ARG A 1 83 ? -3.596 9.502 2.468 1.00 89.12 83 ARG A CA 1
ATOM 679 C C . ARG A 1 83 ? -3.798 9.871 3.939 1.00 89.12 83 ARG A C 1
ATOM 681 O O . ARG A 1 83 ? -2.819 10.197 4.599 1.00 89.12 83 ARG A O 1
ATOM 688 N N . GLU A 1 84 ? -5.024 9.769 4.446 1.00 91.06 84 GLU A N 1
ATOM 689 C CA . GLU A 1 84 ? -5.361 10.082 5.845 1.00 91.06 84 GLU A CA 1
ATOM 690 C C . GLU A 1 84 ? -5.265 8.870 6.776 1.00 91.06 84 GLU A C 1
ATOM 692 O O . GLU A 1 84 ? -4.889 8.994 7.943 1.00 91.06 84 GLU A O 1
ATOM 697 N N . TYR A 1 85 ? -5.538 7.679 6.241 1.00 93.56 85 TYR A N 1
ATOM 698 C CA . TYR A 1 85 ? -5.483 6.430 6.993 1.00 93.56 85 TYR A CA 1
ATOM 699 C C . TYR A 1 85 ? -4.093 6.159 7.568 1.00 93.56 85 TYR A C 1
ATOM 701 O O . TYR A 1 85 ? -3.953 5.870 8.753 1.00 93.56 85 TYR A O 1
ATOM 709 N N . ILE A 1 86 ? -3.046 6.255 6.740 1.00 91.38 86 ILE A N 1
ATOM 710 C CA . ILE A 1 86 ? -1.691 5.862 7.151 1.00 91.38 86 ILE A CA 1
ATOM 711 C C . ILE A 1 86 ? -1.141 6.764 8.270 1.00 91.38 86 ILE A C 1
ATOM 713 O O . ILE A 1 86 ? -0.667 6.214 9.264 1.00 91.38 86 ILE A O 1
ATOM 717 N N . PRO A 1 87 ? -1.204 8.108 8.182 1.00 91.75 87 PRO A N 1
ATOM 718 C CA . PRO A 1 87 ? -0.791 8.977 9.283 1.00 91.75 87 PRO A CA 1
ATOM 719 C C . PRO A 1 87 ? -1.574 8.723 10.574 1.00 91.75 87 PRO A C 1
ATOM 721 O O . PRO A 1 87 ? -0.967 8.617 11.639 1.00 91.75 87 PRO A O 1
ATOM 724 N N . THR A 1 88 ? -2.899 8.574 10.476 1.00 94.12 88 THR A N 1
ATOM 725 C CA . THR A 1 88 ? -3.767 8.317 11.634 1.00 94.12 88 THR A CA 1
ATOM 726 C C . THR A 1 88 ? -3.413 6.988 12.303 1.00 94.12 88 THR A C 1
ATOM 728 O O . THR A 1 88 ? -3.249 6.929 13.521 1.00 94.12 88 THR A O 1
ATOM 731 N N . PHE A 1 89 ? -3.189 5.940 11.509 1.00 94.06 89 PHE A N 1
ATOM 732 C CA . PHE A 1 89 ? -2.752 4.641 12.006 1.00 94.06 89 PHE A CA 1
ATOM 733 C C . PHE A 1 89 ? -1.372 4.711 12.672 1.00 94.06 89 PHE A C 1
ATOM 735 O O . PHE A 1 89 ? -1.197 4.199 13.772 1.00 94.06 89 PHE A O 1
ATOM 742 N N . ASN A 1 90 ? -0.395 5.388 12.058 1.00 92.31 90 ASN A N 1
ATOM 743 C CA . ASN A 1 90 ? 0.943 5.531 12.646 1.00 92.31 90 ASN A CA 1
ATOM 744 C C . ASN A 1 90 ? 0.897 6.258 13.998 1.00 92.31 90 ASN A C 1
ATOM 746 O O . ASN A 1 90 ? 1.606 5.864 14.924 1.00 92.31 90 ASN A O 1
ATOM 750 N N . LYS A 1 91 ? 0.046 7.290 14.117 1.00 92.38 91 LYS A N 1
ATOM 751 C CA . LYS A 1 91 ? -0.191 8.009 15.374 1.00 92.38 91 LYS A CA 1
ATOM 752 C C . LYS A 1 91 ? -0.789 7.086 16.435 1.00 92.38 91 LYS A C 1
ATOM 754 O O . LYS A 1 91 ? -0.297 7.073 17.557 1.00 92.38 91 LYS A O 1
ATOM 759 N N . LEU A 1 92 ? -1.806 6.302 16.074 1.00 93.94 92 LEU A N 1
ATOM 760 C CA . LEU A 1 92 ? -2.452 5.345 16.977 1.00 93.94 92 LEU A CA 1
ATOM 761 C C . LEU A 1 92 ? -1.480 4.266 17.477 1.00 93.94 92 LEU A C 1
ATOM 763 O O . LEU A 1 92 ? -1.559 3.845 18.625 1.00 93.94 92 LEU A O 1
ATOM 767 N N . MET A 1 93 ? -0.553 3.837 16.621 1.00 92.12 93 MET A N 1
ATOM 768 C CA . MET A 1 93 ? 0.478 2.856 16.962 1.00 92.12 93 MET A CA 1
ATOM 769 C C . MET A 1 93 ? 1.652 3.443 17.761 1.00 92.12 93 MET A C 1
ATOM 771 O O . MET A 1 93 ? 2.539 2.691 18.159 1.00 92.12 93 MET A O 1
ATOM 775 N N . GLY A 1 94 ? 1.715 4.768 17.946 1.00 90.31 94 GLY A N 1
ATOM 776 C CA . GLY A 1 94 ? 2.824 5.430 18.640 1.00 90.31 94 GLY A CA 1
ATOM 777 C C . GLY A 1 94 ? 4.189 5.213 17.975 1.00 90.31 94 GLY A C 1
ATOM 778 O O . GLY A 1 94 ? 5.217 5.213 18.650 1.00 90.31 94 GLY A O 1
ATOM 779 N N . TRP A 1 95 ? 4.227 4.974 16.660 1.00 91.62 95 TRP A N 1
ATOM 780 C CA . TRP A 1 95 ? 5.478 4.665 15.968 1.00 91.62 95 TRP A CA 1
ATOM 781 C C . TRP A 1 95 ? 6.393 5.878 15.856 1.00 91.62 95 TRP A C 1
ATOM 783 O O . TRP A 1 95 ? 5.963 6.978 15.509 1.00 91.62 95 TRP A O 1
ATOM 793 N N . SER A 1 96 ? 7.690 5.649 16.068 1.00 90.62 96 SER A N 1
ATOM 794 C CA . SER A 1 96 ? 8.705 6.675 15.856 1.00 90.62 96 SER A CA 1
ATOM 795 C C . SER A 1 96 ? 8.756 7.119 14.392 1.00 90.62 96 SER A C 1
ATOM 797 O O . SER A 1 96 ? 8.333 6.413 13.463 1.00 90.62 96 SER A O 1
ATOM 799 N N . GLU A 1 97 ? 9.326 8.299 14.164 1.00 88.94 97 GLU A N 1
ATOM 800 C CA . GLU A 1 97 ? 9.521 8.814 12.813 1.00 88.94 97 GLU A CA 1
ATOM 801 C C . GLU A 1 97 ? 10.410 7.886 11.969 1.00 88.94 97 GLU A C 1
ATOM 803 O O . GLU A 1 97 ? 10.162 7.700 10.777 1.00 88.94 97 GLU A O 1
ATOM 808 N N . GLU A 1 98 ? 11.387 7.224 12.593 1.00 89.19 98 GLU A N 1
ATOM 809 C CA . GLU A 1 98 ? 12.242 6.244 11.928 1.00 89.19 98 GLU A CA 1
ATOM 810 C C . GLU A 1 98 ? 11.414 5.091 11.337 1.00 89.19 98 GLU A C 1
ATOM 812 O O . GLU A 1 98 ? 11.509 4.805 10.142 1.00 89.19 98 GLU A O 1
ATOM 817 N N . ILE A 1 99 ? 10.527 4.480 12.132 1.00 87.06 99 ILE A N 1
ATOM 818 C CA . ILE A 1 99 ? 9.629 3.404 11.675 1.00 87.06 99 ILE A CA 1
ATOM 819 C C . ILE A 1 99 ? 8.672 3.928 10.594 1.00 87.06 99 ILE A C 1
ATOM 821 O O . ILE A 1 99 ? 8.418 3.271 9.577 1.00 87.06 99 ILE A O 1
ATOM 825 N N . THR A 1 100 ? 8.186 5.154 10.764 1.00 86.31 100 THR A N 1
ATOM 826 C CA . THR A 1 100 ? 7.272 5.806 9.822 1.00 86.31 100 THR A CA 1
ATOM 827 C C . THR A 1 100 ? 7.935 6.144 8.482 1.00 86.31 100 THR A C 1
ATOM 829 O O . THR A 1 100 ? 7.259 6.137 7.452 1.00 86.31 100 THR A O 1
ATOM 832 N N . ARG A 1 101 ? 9.253 6.351 8.435 1.00 86.06 101 ARG A N 1
ATOM 833 C CA . ARG A 1 101 ? 10.003 6.595 7.190 1.00 86.06 101 ARG A CA 1
ATOM 834 C C . ARG A 1 101 ? 10.503 5.316 6.517 1.00 86.06 101 ARG A C 1
ATOM 836 O O . ARG A 1 101 ? 10.773 5.336 5.316 1.00 86.06 101 ARG A O 1
ATOM 843 N N . ARG A 1 102 ? 10.575 4.185 7.233 1.00 83.62 102 ARG A N 1
ATOM 844 C CA . ARG A 1 102 ? 10.982 2.895 6.646 1.00 83.62 102 ARG A CA 1
ATOM 845 C C . ARG A 1 102 ? 10.096 2.518 5.462 1.00 83.62 102 ARG A C 1
ATOM 847 O O . ARG A 1 102 ? 8.867 2.627 5.518 1.00 83.62 102 ARG A O 1
ATOM 854 N N . PHE A 1 103 ? 10.736 2.028 4.401 1.00 76.69 103 PHE A N 1
ATOM 855 C CA . PHE A 1 103 ? 10.041 1.534 3.215 1.00 76.69 103 PHE A CA 1
ATOM 856 C C . PHE A 1 103 ? 9.198 0.289 3.530 1.00 76.69 103 PHE A C 1
ATOM 858 O O . PHE A 1 103 ? 8.050 0.192 3.102 1.00 76.69 103 PHE A O 1
ATOM 865 N N . SER A 1 104 ? 9.753 -0.641 4.313 1.00 77.50 104 SER A N 1
ATOM 866 C CA . SER A 1 104 ? 9.022 -1.807 4.807 1.00 77.50 104 SER A CA 1
ATOM 867 C C . SER A 1 104 ? 8.289 -1.446 6.091 1.00 77.50 104 SER A C 1
ATOM 869 O O . SER A 1 104 ? 8.920 -1.141 7.104 1.00 77.50 104 SER A O 1
ATOM 871 N N . LYS A 1 105 ? 6.956 -1.476 6.048 1.00 81.44 105 LYS A N 1
ATOM 872 C CA . LYS A 1 105 ? 6.125 -1.269 7.237 1.00 81.44 105 LYS A CA 1
ATOM 873 C C . LYS A 1 105 ? 6.073 -2.533 8.096 1.00 81.44 105 LYS A C 1
ATOM 875 O O . LYS A 1 105 ? 6.149 -3.631 7.538 1.00 81.44 105 LYS A O 1
ATOM 880 N N . PRO A 1 106 ? 5.924 -2.400 9.427 1.00 86.81 106 PRO A N 1
ATOM 881 C CA . PRO A 1 106 ? 5.626 -3.536 10.291 1.00 86.81 106 PRO A CA 1
ATOM 882 C C . PRO A 1 106 ? 4.385 -4.285 9.801 1.00 86.81 106 PRO A C 1
ATOM 884 O O . PRO A 1 106 ? 3.441 -3.660 9.313 1.00 86.81 106 PRO A O 1
ATOM 887 N N . LYS A 1 107 ? 4.383 -5.615 9.949 1.00 87.62 107 LYS A N 1
ATOM 888 C CA . LYS A 1 107 ? 3.346 -6.512 9.410 1.00 87.62 107 LYS A CA 1
ATOM 889 C C . LYS A 1 107 ? 1.926 -6.148 9.868 1.00 87.62 107 LYS A C 1
ATOM 891 O O . LYS A 1 107 ? 0.984 -6.294 9.097 1.00 87.62 107 LYS A O 1
ATOM 896 N N . VAL A 1 108 ? 1.788 -5.586 11.068 1.00 89.00 108 VAL A N 1
ATOM 897 C CA . VAL A 1 108 ? 0.495 -5.130 11.592 1.00 89.00 108 VAL A CA 1
ATOM 898 C C . VAL A 1 108 ? -0.189 -4.110 10.673 1.00 89.00 108 VAL A C 1
ATOM 900 O O . VAL A 1 108 ? -1.394 -4.185 10.509 1.00 89.00 108 VAL A O 1
ATOM 903 N N . ALA A 1 109 ? 0.534 -3.217 9.982 1.00 88.44 109 ALA A N 1
ATOM 904 C CA . ALA A 1 109 ? -0.091 -2.232 9.089 1.00 88.44 109 ALA A CA 1
ATOM 905 C C . ALA A 1 109 ? -0.869 -2.865 7.912 1.00 88.44 109 ALA A C 1
ATOM 907 O O . ALA A 1 109 ? -2.067 -2.592 7.781 1.00 88.44 109 ALA A O 1
ATOM 908 N N . PRO A 1 110 ? -0.247 -3.687 7.038 1.00 87.62 110 PRO A N 1
ATOM 909 C CA . PRO A 1 110 ? -0.979 -4.348 5.963 1.00 87.62 110 PRO A CA 1
ATOM 910 C C . PRO A 1 110 ? -2.033 -5.336 6.481 1.00 87.62 110 PRO A C 1
ATOM 912 O O . PRO A 1 110 ? -3.092 -5.433 5.866 1.00 87.62 110 PRO A O 1
ATOM 915 N N . ASP A 1 111 ? -1.796 -6.014 7.610 1.00 89.44 111 ASP A N 1
ATOM 916 C CA . ASP A 1 111 ? -2.782 -6.929 8.198 1.00 89.44 111 ASP A CA 1
ATOM 917 C C . ASP A 1 111 ? -4.036 -6.172 8.667 1.00 89.44 111 ASP A C 1
ATOM 919 O O . ASP A 1 111 ? -5.153 -6.596 8.372 1.00 89.44 111 ASP A O 1
ATOM 923 N N . THR A 1 112 ? -3.877 -5.007 9.302 1.00 91.81 112 THR A N 1
ATOM 924 C CA . THR A 1 112 ? -5.004 -4.148 9.698 1.00 91.81 112 THR A CA 1
ATOM 925 C C . THR A 1 112 ? -5.783 -3.650 8.493 1.00 91.81 112 THR A C 1
ATOM 927 O O . THR A 1 112 ? -7.007 -3.681 8.520 1.00 91.81 112 THR A O 1
ATOM 930 N N . ILE A 1 113 ? -5.110 -3.221 7.419 1.00 91.69 113 ILE A N 1
ATOM 931 C CA . ILE A 1 113 ? -5.799 -2.778 6.196 1.00 91.69 113 ILE A CA 1
ATOM 932 C C . ILE A 1 113 ? -6.621 -3.927 5.603 1.00 91.69 113 ILE A C 1
ATOM 934 O O . ILE A 1 113 ? -7.776 -3.733 5.231 1.00 91.69 113 ILE A O 1
ATOM 938 N N . ASN A 1 114 ? -6.056 -5.131 5.537 1.00 90.69 114 ASN A N 1
ATOM 939 C CA . ASN A 1 114 ? -6.786 -6.290 5.036 1.00 90.69 114 ASN A CA 1
ATOM 940 C C . ASN A 1 114 ? -8.011 -6.595 5.907 1.00 90.69 114 ASN A C 1
ATOM 942 O O . ASN A 1 114 ? -9.116 -6.668 5.384 1.00 90.69 114 ASN A O 1
ATOM 946 N N . GLN A 1 115 ? -7.830 -6.666 7.225 1.00 90.38 115 GLN A N 1
ATOM 947 C CA . GLN A 1 115 ? -8.879 -7.074 8.163 1.00 90.38 115 GLN A CA 1
ATOM 948 C C . GLN A 1 115 ? -9.964 -6.012 8.382 1.00 90.38 115 GLN A C 1
ATOM 950 O O . GLN A 1 115 ? -11.135 -6.346 8.525 1.00 90.38 115 GLN A O 1
ATOM 955 N N . CYS A 1 116 ? -9.592 -4.733 8.437 1.00 92.25 116 CYS A N 1
ATOM 956 C CA . CYS A 1 116 ? -10.519 -3.649 8.768 1.00 92.25 116 CYS A CA 1
ATOM 957 C C . CYS A 1 116 ? -11.152 -3.015 7.527 1.00 92.25 116 CYS A C 1
ATOM 959 O O . CYS A 1 116 ? -12.229 -2.439 7.624 1.00 92.25 116 CYS A O 1
ATOM 961 N N . ILE A 1 117 ? -10.507 -3.115 6.360 1.00 93.50 117 ILE A N 1
ATOM 962 C CA . ILE A 1 117 ? -10.994 -2.475 5.131 1.00 93.50 117 ILE A CA 1
ATOM 963 C C . ILE A 1 117 ? -11.386 -3.523 4.094 1.00 93.50 117 ILE A C 1
ATOM 965 O O . ILE A 1 117 ? -12.541 -3.567 3.680 1.00 93.50 117 ILE A O 1
ATOM 969 N N . TYR A 1 118 ? -10.458 -4.375 3.654 1.00 91.75 118 TYR A N 1
ATOM 970 C CA . TYR A 1 118 ? -10.742 -5.258 2.518 1.00 91.75 118 TYR A CA 1
ATOM 971 C C . TYR A 1 118 ? -11.659 -6.438 2.857 1.00 91.75 118 TYR A C 1
ATOM 973 O O . TYR A 1 118 ? -12.486 -6.806 2.025 1.00 91.75 118 TYR A O 1
ATOM 981 N N . ASP A 1 119 ? -11.589 -6.989 4.067 1.00 90.38 119 ASP A N 1
ATOM 982 C CA . ASP A 1 119 ? -12.476 -8.076 4.502 1.00 90.38 119 ASP A CA 1
ATOM 983 C C . ASP A 1 119 ? -13.952 -7.637 4.550 1.00 90.38 119 ASP A C 1
ATOM 985 O O . ASP A 1 119 ? -14.851 -8.471 4.423 1.00 90.38 119 ASP A O 1
ATOM 989 N N . ARG A 1 120 ? -14.221 -6.323 4.629 1.00 91.44 120 ARG A N 1
ATOM 990 C CA . ARG A 1 120 ? -15.579 -5.753 4.579 1.00 91.44 120 ARG A CA 1
ATOM 991 C C . ARG A 1 120 ? -16.231 -5.833 3.194 1.00 91.44 120 ARG A C 1
ATOM 993 O O . ARG A 1 120 ? -17.448 -5.715 3.101 1.00 91.44 120 ARG A O 1
ATOM 1000 N N . PHE A 1 121 ? -15.470 -6.071 2.122 1.00 90.50 121 PHE A N 1
ATOM 1001 C CA . PHE A 1 121 ? -16.043 -6.324 0.791 1.00 90.50 121 PHE A CA 1
ATOM 1002 C C . PHE A 1 121 ? -16.713 -7.700 0.680 1.00 90.50 121 PHE A C 1
ATOM 1004 O O . PHE A 1 121 ? -17.495 -7.925 -0.242 1.00 90.50 121 PHE A O 1
ATOM 1011 N N . GLY A 1 122 ? -16.418 -8.613 1.609 1.00 87.50 122 GLY A N 1
ATOM 1012 C CA . GLY A 1 122 ? -16.961 -9.964 1.642 1.00 87.50 122 GLY A CA 1
ATOM 1013 C C . GLY A 1 122 ? -15.879 -11.041 1.582 1.00 87.50 122 GLY A C 1
ATOM 1014 O O . GLY A 1 122 ? -14.748 -10.826 1.133 1.00 87.50 122 GLY A O 1
ATOM 1015 N N . LYS A 1 123 ? -16.243 -12.245 2.039 1.00 85.31 123 LYS A N 1
ATOM 1016 C CA . LYS A 1 123 ? -15.332 -13.395 2.064 1.00 85.31 123 LYS A CA 1
ATOM 1017 C C . LYS A 1 123 ? -14.847 -13.721 0.650 1.00 85.31 123 LYS A C 1
ATOM 1019 O O . LYS A 1 123 ? -15.639 -13.859 -0.275 1.00 85.31 123 LYS A O 1
ATOM 1024 N N . GLY A 1 124 ? -13.532 -13.870 0.496 1.00 82.50 124 GLY A N 1
ATOM 1025 C CA . GLY A 1 124 ? -12.905 -14.238 -0.775 1.00 82.50 124 GLY A CA 1
ATOM 1026 C C . GLY A 1 124 ? -12.567 -13.067 -1.701 1.00 82.50 124 GLY A C 1
ATOM 1027 O O . GLY A 1 124 ? -11.870 -13.289 -2.689 1.00 82.50 124 GLY A O 1
ATOM 1028 N N . PHE A 1 125 ? -12.952 -11.828 -1.369 1.00 87.56 125 PHE A N 1
ATOM 1029 C CA . PHE A 1 125 ? -12.602 -10.649 -2.168 1.00 87.56 125 PHE A CA 1
ATOM 1030 C C . PHE A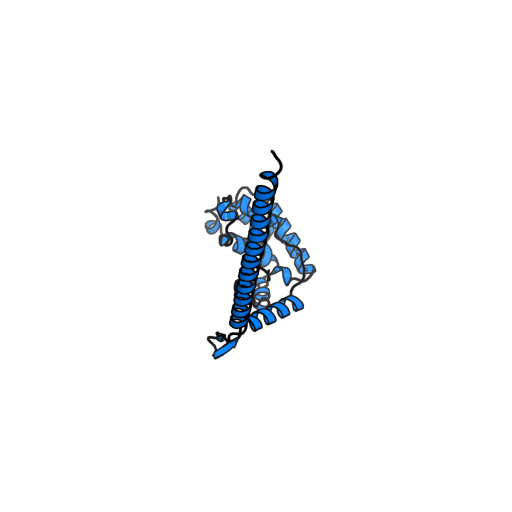 1 125 ? -11.082 -10.495 -2.345 1.00 87.56 125 PHE A C 1
ATOM 1032 O O . PHE A 1 125 ? -10.596 -10.385 -3.469 1.00 87.56 125 PHE A O 1
ATOM 1039 N N . LEU A 1 126 ? -10.309 -10.567 -1.255 1.00 84.56 126 LEU A N 1
ATOM 1040 C CA . LEU A 1 126 ? -8.845 -10.475 -1.317 1.00 84.56 126 LEU A CA 1
ATOM 1041 C C . LEU A 1 126 ? -8.221 -11.580 -2.176 1.00 84.56 126 LEU A C 1
ATOM 1043 O O . LEU A 1 126 ? -7.280 -11.314 -2.922 1.00 84.56 126 LEU A O 1
ATOM 1047 N N . ASN A 1 127 ? -8.770 -12.798 -2.125 1.00 85.00 127 ASN A N 1
ATOM 1048 C CA . ASN A 1 127 ? -8.314 -13.895 -2.978 1.00 85.00 127 ASN A CA 1
ATOM 1049 C C . ASN A 1 127 ? -8.617 -13.603 -4.449 1.00 85.00 127 ASN A C 1
ATOM 1051 O O . ASN A 1 127 ? -7.736 -13.749 -5.291 1.00 85.00 127 ASN A O 1
ATOM 1055 N N . TYR A 1 128 ? -9.824 -13.127 -4.757 1.00 84.69 128 TYR A N 1
ATOM 1056 C CA . TYR A 1 128 ? -10.209 -12.744 -6.113 1.00 84.69 128 TYR A CA 1
ATOM 1057 C C . TYR A 1 128 ? -9.306 -11.637 -6.679 1.00 84.69 128 TYR A C 1
ATOM 1059 O O . TYR A 1 128 ? -8.763 -11.780 -7.777 1.00 84.69 128 TYR A O 1
ATOM 1067 N N . VAL A 1 129 ? -9.065 -10.566 -5.914 1.00 83.69 129 VAL A N 1
ATOM 1068 C CA . VAL A 1 129 ? -8.155 -9.491 -6.335 1.00 83.69 129 VAL A CA 1
ATOM 1069 C C . VAL A 1 129 ? -6.716 -9.995 -6.441 1.00 83.69 129 VAL A C 1
ATOM 1071 O O . VAL A 1 129 ? -6.001 -9.603 -7.361 1.00 83.69 129 VAL A O 1
ATOM 1074 N N . GLY A 1 130 ? -6.279 -10.876 -5.541 1.00 80.12 130 GLY A N 1
ATOM 1075 C CA . GLY A 1 130 ? -4.949 -11.482 -5.579 1.00 80.12 130 GLY A CA 1
ATOM 1076 C C . GLY A 1 130 ? -4.719 -12.360 -6.811 1.00 80.12 130 GLY A C 1
ATOM 1077 O O . GLY A 1 130 ? -3.636 -12.316 -7.386 1.00 80.12 130 GLY A O 1
ATOM 1078 N N . VAL A 1 131 ? -5.736 -13.107 -7.252 1.00 81.06 131 VAL A N 1
ATOM 1079 C CA . VAL A 1 131 ? -5.691 -13.909 -8.488 1.00 81.06 131 VAL A CA 1
ATOM 1080 C C . VAL A 1 131 ? -5.674 -13.011 -9.723 1.00 81.06 131 VAL A C 1
ATOM 1082 O O . VAL A 1 131 ? -4.908 -13.263 -10.654 1.00 81.06 131 VAL A O 1
ATOM 1085 N N . LYS A 1 132 ? -6.478 -11.941 -9.735 1.00 80.62 132 LYS A N 1
ATOM 1086 C CA . LYS A 1 132 ? -6.480 -10.983 -10.849 1.00 80.62 132 LYS A CA 1
ATOM 1087 C C . LYS A 1 132 ? -5.184 -10.183 -10.938 1.00 80.62 132 LYS A C 1
ATOM 1089 O O . LYS A 1 132 ? -4.687 -9.935 -12.032 1.00 80.62 132 LYS A O 1
ATOM 1094 N N . ASN A 1 133 ? -4.609 -9.801 -9.804 1.00 80.31 133 ASN A N 1
ATOM 1095 C CA . ASN A 1 133 ? -3.380 -9.026 -9.760 1.00 80.31 133 ASN A CA 1
ATOM 1096 C C . ASN A 1 133 ? -2.147 -9.938 -9.776 1.00 80.31 133 ASN A C 1
ATOM 1098 O O . ASN A 1 133 ? -1.514 -10.202 -8.750 1.00 80.31 133 ASN A O 1
ATOM 1102 N N . LYS A 1 134 ? -1.765 -10.369 -10.980 1.00 74.62 134 LYS A N 1
ATOM 1103 C CA . LYS A 1 134 ? -0.589 -11.224 -11.216 1.00 74.62 134 LYS A CA 1
ATOM 1104 C C . LYS A 1 134 ? 0.728 -10.603 -10.713 1.00 74.62 134 LYS A C 1
ATOM 1106 O O . LYS A 1 134 ? 1.682 -11.321 -10.432 1.00 74.62 134 LYS A O 1
ATOM 1111 N N . PHE A 1 135 ? 0.772 -9.284 -10.510 1.00 72.12 135 PHE A N 1
ATOM 1112 C CA . PHE A 1 135 ? 1.992 -8.534 -10.195 1.00 72.12 135 PHE A CA 1
ATOM 1113 C C . PHE A 1 135 ? 2.167 -8.175 -8.704 1.00 72.12 135 PHE A C 1
ATOM 1115 O O . PHE A 1 135 ? 3.143 -7.516 -8.339 1.00 72.12 135 PHE A O 1
ATOM 1122 N N . VAL A 1 136 ? 1.286 -8.639 -7.802 1.00 66.81 136 VAL A N 1
ATOM 1123 C CA . VAL A 1 136 ? 1.395 -8.376 -6.341 1.00 66.81 136 VAL A CA 1
ATOM 1124 C C . VAL A 1 136 ? 2.636 -9.012 -5.715 1.00 66.81 136 VAL A C 1
ATOM 1126 O O . VAL A 1 136 ? 3.156 -8.496 -4.723 1.00 66.81 136 VAL A O 1
ATOM 1129 N N . LYS A 1 137 ? 3.092 -10.155 -6.241 1.00 58.75 137 LYS A N 1
ATOM 1130 C CA . LYS A 1 137 ? 4.187 -10.942 -5.649 1.00 58.75 137 LYS A CA 1
ATOM 1131 C C . LYS A 1 137 ? 5.578 -10.435 -6.044 1.00 58.75 137 LYS A C 1
ATOM 1133 O O . LYS A 1 137 ? 6.508 -10.559 -5.256 1.00 58.75 137 LYS A O 1
ATOM 1138 N N . HIS A 1 138 ? 5.726 -9.790 -7.199 1.00 51.19 138 HIS A N 1
ATOM 1139 C CA . HIS A 1 138 ? 7.035 -9.477 -7.788 1.00 51.19 138 HIS A CA 1
ATOM 1140 C C . HIS A 1 138 ? 7.622 -8.126 -7.370 1.00 51.19 138 HIS A C 1
ATOM 1142 O O . HIS A 1 138 ? 8.252 -7.449 -8.174 1.00 51.19 138 HIS A O 1
ATOM 1148 N N . SER A 1 139 ? 7.419 -7.680 -6.124 1.00 47.09 139 SER A N 1
ATOM 1149 C CA . SER A 1 139 ? 7.912 -6.382 -5.608 1.00 47.09 139 SER A CA 1
ATOM 1150 C C . SER A 1 139 ? 7.431 -5.120 -6.366 1.00 47.09 139 SER A C 1
ATOM 1152 O O . SER A 1 139 ? 7.696 -3.997 -5.937 1.00 47.09 139 SER A O 1
ATOM 1154 N N . MET A 1 140 ? 6.597 -5.280 -7.402 1.00 51.81 140 MET A N 1
ATOM 1155 C CA . MET A 1 140 ? 5.924 -4.203 -8.142 1.00 51.81 140 MET A CA 1
ATOM 1156 C C . MET A 1 140 ? 4.679 -3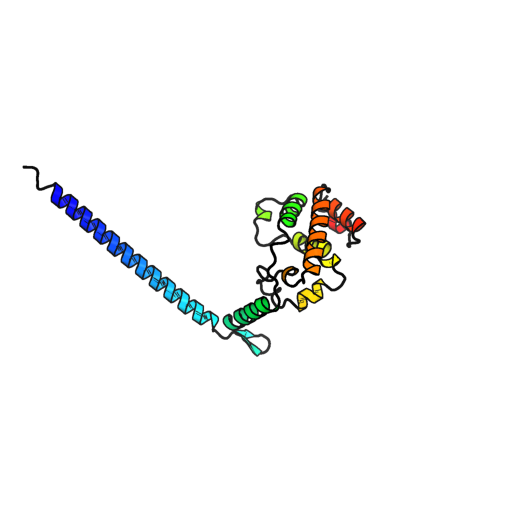.645 -7.426 1.00 51.81 140 MET A C 1
ATOM 1158 O O . MET A 1 140 ? 4.013 -2.751 -7.951 1.00 51.81 140 MET A O 1
ATOM 1162 N N . ARG A 1 141 ? 4.413 -4.076 -6.178 1.00 53.03 141 ARG A N 1
ATOM 1163 C CA . ARG A 1 141 ? 3.320 -3.583 -5.307 1.00 53.03 141 ARG A CA 1
ATOM 1164 C C . ARG A 1 141 ? 3.220 -2.061 -5.216 1.00 53.03 141 ARG A C 1
ATOM 1166 O O . ARG A 1 141 ? 2.160 -1.541 -4.883 1.00 53.03 141 ARG A O 1
ATOM 1173 N N . ARG A 1 142 ? 4.316 -1.335 -5.476 1.00 53.66 142 ARG A N 1
ATOM 1174 C CA . ARG A 1 142 ? 4.317 0.135 -5.480 1.00 53.66 142 ARG A CA 1
ATOM 1175 C C . ARG A 1 142 ? 3.325 0.725 -6.487 1.00 53.66 142 ARG A C 1
ATOM 1177 O O . ARG A 1 142 ? 2.869 1.841 -6.262 1.00 53.66 142 ARG A O 1
ATOM 1184 N N . ARG A 1 143 ? 3.007 0.011 -7.572 1.00 56.91 143 ARG A N 1
ATOM 1185 C CA . ARG A 1 143 ? 2.198 0.537 -8.679 1.00 56.91 143 ARG A CA 1
ATOM 1186 C C . ARG A 1 143 ? 0.822 -0.135 -8.803 1.00 56.91 143 ARG A C 1
ATOM 1188 O O . ARG A 1 143 ? -0.160 0.600 -8.877 1.00 56.91 143 ARG A O 1
ATOM 1195 N N . THR A 1 144 ? 0.737 -1.463 -8.678 1.00 66.50 144 THR A N 1
ATOM 1196 C CA . THR A 1 144 ? -0.520 -2.243 -8.723 1.00 66.50 144 THR A CA 1
ATOM 1197 C C . THR A 1 144 ? -1.147 -2.432 -7.336 1.00 66.50 144 THR A C 1
ATOM 1199 O O . THR A 1 144 ? -1.137 -3.525 -6.758 1.00 66.50 144 THR A O 1
ATOM 1202 N N . LYS A 1 145 ? -1.699 -1.361 -6.757 1.00 80.38 145 LYS A N 1
ATOM 1203 C CA . LYS A 1 145 ? -2.453 -1.453 -5.491 1.00 80.38 145 LYS A CA 1
ATOM 1204 C C . LYS A 1 145 ? -3.833 -2.075 -5.730 1.00 80.38 145 LYS A C 1
ATOM 1206 O O . LYS A 1 145 ? -4.452 -1.810 -6.753 1.00 80.38 145 LYS A O 1
ATOM 1211 N N . HIS A 1 146 ? -4.341 -2.853 -4.770 1.00 85.06 146 HIS A N 1
ATOM 1212 C CA . HIS A 1 146 ? -5.618 -3.572 -4.904 1.00 85.06 146 HIS A CA 1
ATOM 1213 C C . HIS A 1 146 ? -6.799 -2.669 -5.283 1.00 85.06 146 HIS A C 1
ATOM 1215 O O . HIS A 1 146 ? -7.591 -3.043 -6.142 1.00 85.06 146 HIS A O 1
ATOM 1221 N N . TYR A 1 147 ? -6.874 -1.461 -4.718 1.00 86.94 147 TYR A N 1
ATOM 1222 C CA . TYR A 1 147 ? -7.964 -0.529 -5.011 1.00 86.94 147 TYR A CA 1
ATOM 1223 C C . TYR A 1 147 ? -8.014 -0.034 -6.459 1.00 86.94 147 TYR A C 1
ATOM 1225 O O . TYR A 1 147 ? -9.071 0.378 -6.915 1.00 86.94 147 TYR A O 1
ATOM 1233 N N . LYS A 1 148 ? -6.904 -0.080 -7.203 1.00 87.62 148 LYS A N 1
ATOM 1234 C CA . LYS A 1 148 ? -6.893 0.343 -8.610 1.00 87.62 148 LYS A CA 1
ATOM 1235 C C . LYS A 1 148 ? -7.611 -0.628 -9.542 1.00 87.62 148 LYS A C 1
ATOM 1237 O O . LYS A 1 148 ? -7.918 -0.273 -10.669 1.00 87.62 148 LYS A O 1
ATOM 1242 N N . LEU A 1 149 ? -7.867 -1.846 -9.073 1.00 86.94 149 LEU A N 1
ATOM 1243 C CA . LEU A 1 149 ? -8.610 -2.870 -9.807 1.00 86.94 149 LEU A CA 1
ATOM 1244 C C . LEU A 1 149 ? -10.110 -2.836 -9.478 1.00 86.94 149 LEU A C 1
ATOM 1246 O O . LEU A 1 149 ? -10.866 -3.680 -9.955 1.00 86.94 149 LEU A O 1
ATOM 1250 N N . LEU A 1 150 ? -10.534 -1.911 -8.612 1.00 87.69 150 LEU A N 1
ATOM 1251 C CA . LEU A 1 150 ? -11.933 -1.737 -8.253 1.00 87.69 150 LEU A CA 1
ATOM 1252 C C . LEU A 1 150 ? -12.661 -0.913 -9.314 1.00 87.69 150 LEU A C 1
ATOM 1254 O O . LEU A 1 150 ? -12.125 0.045 -9.864 1.00 87.69 150 LEU A O 1
ATOM 1258 N N . ASN A 1 151 ? -13.923 -1.255 -9.549 1.00 89.81 151 ASN A N 1
ATOM 1259 C CA . ASN A 1 151 ? -14.834 -0.389 -10.286 1.00 89.81 151 ASN A CA 1
ATOM 1260 C C . ASN A 1 151 ? -15.198 0.858 -9.451 1.00 89.81 151 ASN A C 1
ATOM 1262 O O . ASN A 1 151 ? -14.849 0.965 -8.272 1.00 89.81 151 ASN A O 1
ATOM 1266 N N . HIS A 1 152 ? -15.944 1.783 -10.056 1.00 89.75 152 HIS A N 1
ATOM 1267 C CA . HIS A 1 152 ? -16.343 3.027 -9.396 1.00 89.75 152 HIS A CA 1
ATOM 1268 C C . HIS A 1 152 ? -17.172 2.791 -8.113 1.00 89.75 152 HIS A C 1
ATOM 1270 O O . HIS A 1 152 ? -16.966 3.431 -7.087 1.00 89.75 152 HIS A O 1
ATOM 1276 N N . GLU A 1 153 ? -18.059 1.798 -8.108 1.00 90.81 153 GLU A N 1
ATOM 1277 C CA . GLU A 1 153 ? -18.809 1.446 -6.894 1.00 90.81 153 GLU A CA 1
ATOM 1278 C C . GLU A 1 153 ? -17.900 0.898 -5.787 1.00 90.81 153 GLU A C 1
ATOM 1280 O O . GLU A 1 153 ? -18.072 1.200 -4.605 1.00 90.81 153 GLU A O 1
ATOM 1285 N N . GLY A 1 154 ? -16.914 0.085 -6.164 1.00 91.06 154 GLY A N 1
ATOM 1286 C CA . GLY A 1 154 ? -15.941 -0.484 -5.248 1.00 91.06 154 GLY A CA 1
ATOM 1287 C C . GLY A 1 154 ? -15.052 0.586 -4.628 1.00 91.06 154 GLY A C 1
ATOM 1288 O O . GLY A 1 154 ? -14.793 0.517 -3.428 1.00 91.06 154 GLY A O 1
ATOM 1289 N N . ILE A 1 155 ? -14.627 1.592 -5.401 1.00 93.19 155 ILE A N 1
ATOM 1290 C CA . ILE A 1 155 ? -13.819 2.694 -4.865 1.00 93.19 155 ILE A CA 1
ATOM 1291 C C . ILE A 1 155 ? -14.631 3.569 -3.903 1.00 93.19 155 ILE A C 1
ATOM 1293 O O . ILE A 1 155 ? -14.119 3.929 -2.847 1.00 93.19 155 ILE A O 1
ATOM 1297 N N . MET A 1 156 ? -15.914 3.821 -4.188 1.00 93.62 156 MET A N 1
ATOM 1298 C CA . MET A 1 156 ? -16.795 4.537 -3.258 1.00 93.62 156 MET A CA 1
ATOM 1299 C C . MET A 1 156 ? -16.978 3.777 -1.938 1.00 93.62 156 MET A C 1
ATOM 1301 O O . MET A 1 156 ? -16.862 4.364 -0.864 1.00 93.62 156 MET A O 1
ATOM 1305 N N . LYS A 1 157 ? -17.202 2.456 -1.999 1.00 94.81 157 LYS A N 1
ATOM 1306 C CA . LYS A 1 157 ? -17.267 1.612 -0.793 1.00 94.81 157 LYS A CA 1
ATOM 1307 C C . LYS A 1 157 ? -15.951 1.627 -0.021 1.00 94.81 157 LYS A C 1
ATOM 1309 O O . LYS A 1 157 ? -15.961 1.722 1.202 1.00 94.81 157 LYS A O 1
ATOM 1314 N N . LEU A 1 158 ? -14.822 1.561 -0.730 1.00 94.69 158 LEU A N 1
ATOM 1315 C CA . LEU A 1 158 ? -13.499 1.617 -0.118 1.00 94.69 158 LEU A CA 1
ATOM 1316 C C . LEU A 1 158 ? -13.292 2.923 0.651 1.00 94.69 158 LEU A C 1
ATOM 1318 O O . LEU A 1 158 ? -12.808 2.877 1.779 1.00 94.69 158 LEU A O 1
ATOM 1322 N N . ALA A 1 159 ? -13.652 4.057 0.046 1.00 94.38 159 ALA A N 1
ATOM 1323 C CA . ALA A 1 159 ? -13.543 5.366 0.675 1.00 94.38 159 ALA A CA 1
ATOM 1324 C C . ALA A 1 159 ? -14.349 5.416 1.980 1.00 94.38 159 ALA A C 1
ATOM 1326 O O . ALA A 1 159 ? -13.780 5.727 3.023 1.00 94.38 159 ALA A O 1
ATOM 1327 N N . GLY A 1 160 ? -15.609 4.966 1.961 1.00 95.06 160 GLY A N 1
ATOM 1328 C CA . GLY A 1 160 ? -16.426 4.877 3.176 1.00 95.06 160 GLY A CA 1
ATOM 1329 C C . GLY A 1 160 ? -15.808 3.975 4.251 1.00 95.06 160 GLY A C 1
ATOM 1330 O O . GLY A 1 160 ? -15.750 4.342 5.421 1.00 95.06 160 GLY A O 1
ATOM 1331 N N . PHE A 1 161 ? -15.251 2.820 3.870 1.00 95.69 161 PHE A N 1
ATOM 1332 C CA . PHE A 1 161 ? -14.584 1.933 4.832 1.00 95.69 161 PHE A CA 1
ATOM 1333 C C . PHE A 1 161 ? -13.322 2.551 5.443 1.00 95.69 161 PHE A C 1
ATOM 1335 O O . PHE A 1 161 ? -13.011 2.298 6.609 1.00 95.69 161 PHE A O 1
ATOM 1342 N N . ILE A 1 162 ? -12.587 3.344 4.663 1.00 95.38 162 ILE A N 1
ATOM 1343 C CA . ILE A 1 162 ? -11.417 4.084 5.135 1.00 95.38 162 ILE A CA 1
ATOM 1344 C C . ILE A 1 162 ? -11.843 5.187 6.104 1.00 95.38 162 ILE A C 1
ATOM 1346 O O . ILE A 1 162 ? -11.245 5.297 7.174 1.00 95.38 162 ILE A O 1
ATOM 1350 N N . GLU A 1 163 ? -12.866 5.967 5.759 1.00 95.88 163 GLU A N 1
ATOM 1351 C CA . GLU A 1 163 ? -13.404 7.038 6.605 1.00 95.88 163 GLU A CA 1
ATOM 1352 C C . GLU A 1 163 ? -13.911 6.498 7.945 1.00 95.88 163 GLU A C 1
ATOM 1354 O O . GLU A 1 163 ? -13.535 7.020 8.996 1.00 95.88 163 GLU A O 1
ATOM 1359 N N . ASP A 1 164 ? -14.668 5.397 7.929 1.00 95.38 164 ASP A N 1
ATOM 1360 C CA . ASP A 1 164 ? -15.117 4.695 9.135 1.00 95.38 164 ASP A CA 1
ATOM 1361 C C . ASP A 1 164 ? -13.934 4.326 10.041 1.00 95.38 164 ASP A C 1
ATOM 1363 O O . ASP A 1 164 ? -13.933 4.593 11.249 1.00 95.38 164 ASP A O 1
ATOM 1367 N N . ALA A 1 165 ? -12.903 3.711 9.452 1.00 95.75 165 ALA A N 1
ATOM 1368 C CA . ALA A 1 165 ? -11.728 3.275 10.187 1.00 95.75 165 ALA A CA 1
ATOM 1369 C C . ALA A 1 165 ? -10.962 4.472 10.768 1.00 95.75 165 ALA A C 1
ATOM 1371 O O . ALA A 1 165 ? -10.628 4.456 11.950 1.00 95.75 165 ALA A O 1
ATOM 1372 N N . VAL A 1 166 ? -10.735 5.533 9.986 1.00 96.12 166 VAL A N 1
ATOM 1373 C CA . VAL A 1 166 ? -10.081 6.771 10.447 1.00 96.12 166 VAL A CA 1
ATOM 1374 C C . VAL A 1 166 ? -10.876 7.424 11.578 1.00 96.12 166 VAL A C 1
ATOM 1376 O O . VAL A 1 166 ? -10.301 7.810 12.599 1.00 96.12 166 VAL A O 1
ATOM 1379 N N . GLY A 1 167 ? -12.201 7.495 11.443 1.00 96.19 167 GLY A N 1
ATOM 1380 C CA . GLY A 1 167 ? -13.095 8.024 12.468 1.00 96.19 167 GLY A CA 1
ATOM 1381 C C . GLY A 1 167 ? -12.989 7.257 13.787 1.00 96.19 167 GLY A C 1
ATOM 1382 O O . GLY A 1 167 ? -12.945 7.870 14.855 1.00 96.19 167 GLY A O 1
ATOM 1383 N N . LEU A 1 168 ? -12.891 5.925 13.733 1.00 95.81 168 LEU A N 1
ATOM 1384 C CA . LEU A 1 168 ? -12.687 5.092 14.920 1.00 95.81 168 LEU A CA 1
ATOM 1385 C C . LEU A 1 168 ? -11.282 5.210 15.504 1.00 95.81 168 LEU A C 1
ATOM 1387 O O . LEU A 1 168 ? -11.149 5.265 16.727 1.00 95.81 168 LEU A O 1
ATOM 1391 N N . MET A 1 169 ? -10.244 5.284 14.669 1.00 95.62 169 MET A N 1
ATOM 1392 C CA . MET A 1 169 ? -8.868 5.474 15.136 1.00 95.62 169 MET A CA 1
ATOM 1393 C C . MET A 1 169 ? -8.728 6.784 15.913 1.00 95.62 169 MET A C 1
ATOM 1395 O O . MET A 1 169 ? -8.156 6.787 16.996 1.00 95.62 169 MET A O 1
ATOM 1399 N N . ASN A 1 170 ? -9.317 7.876 15.418 1.00 95.50 170 ASN A N 1
ATOM 1400 C CA . ASN A 1 170 ? -9.283 9.175 16.096 1.00 95.50 170 ASN A CA 1
ATOM 1401 C C . ASN A 1 170 ? -10.040 9.189 17.436 1.00 95.50 170 ASN A C 1
ATOM 1403 O O . ASN A 1 170 ? -9.706 9.974 18.319 1.00 95.50 170 ASN A O 1
ATOM 1407 N N . LYS A 1 171 ? -11.055 8.329 17.597 1.00 95.12 171 LYS A N 1
ATOM 1408 C CA . LYS A 1 171 ? -11.839 8.179 18.838 1.00 95.12 171 LYS A CA 1
ATOM 1409 C C . LYS A 1 171 ? -11.237 7.175 19.827 1.00 95.12 171 LYS A C 1
ATOM 1411 O O . LYS A 1 171 ? -11.803 6.980 20.904 1.00 95.12 171 LYS A O 1
ATOM 1416 N N . SER A 1 172 ? -10.169 6.479 19.452 1.00 95.12 172 SER A N 1
ATOM 1417 C CA . SER A 1 172 ? -9.560 5.419 20.258 1.00 95.12 172 SER A CA 1
ATOM 1418 C C . SER A 1 172 ? -8.245 5.903 20.851 1.00 95.12 172 SER A C 1
ATOM 1420 O O . SER A 1 172 ? -7.519 6.667 20.219 1.00 95.12 172 SER A O 1
ATOM 1422 N N . LYS A 1 173 ? -7.937 5.476 22.076 1.00 92.44 173 LYS A N 1
ATOM 1423 C CA . LYS A 1 173 ? -6.697 5.859 22.763 1.00 92.44 173 LYS A CA 1
ATOM 1424 C C . LYS A 1 173 ? -5.514 5.020 22.303 1.00 92.44 173 LYS A C 1
ATOM 1426 O O . LYS A 1 173 ? -4.419 5.546 22.141 1.00 92.44 173 LYS A O 1
ATOM 1431 N N . ASN A 1 174 ? -5.748 3.729 22.094 1.00 92.44 174 ASN A N 1
ATOM 1432 C CA . ASN A 1 174 ? -4.741 2.766 21.674 1.00 92.44 174 ASN A CA 1
ATOM 1433 C C . ASN A 1 174 ? -5.292 1.833 20.586 1.00 92.44 174 ASN A C 1
ATOM 1435 O O . ASN A 1 174 ? -6.491 1.810 20.280 1.00 92.44 174 ASN A O 1
ATOM 1439 N N . TYR A 1 175 ? -4.393 1.072 19.965 1.00 92.00 175 TYR A N 1
ATOM 1440 C CA . TYR A 1 175 ? -4.756 0.168 18.877 1.00 92.00 175 TYR A CA 1
ATOM 1441 C C . TYR A 1 175 ? -5.666 -0.976 19.349 1.00 92.00 175 TYR A C 1
ATOM 1443 O O . TYR A 1 175 ? -6.550 -1.395 18.599 1.00 92.00 175 TYR A O 1
ATOM 1451 N N . TYR A 1 176 ? -5.527 -1.421 20.602 1.00 92.44 176 TYR A N 1
ATOM 1452 C CA . TYR A 1 176 ? -6.433 -2.397 21.210 1.00 92.44 176 TYR A CA 1
ATOM 1453 C C . TYR A 1 176 ? -7.893 -1.910 21.211 1.00 92.44 176 TYR A C 1
ATOM 1455 O O . TYR A 1 176 ? -8.779 -2.596 20.699 1.00 92.44 176 TYR A O 1
ATOM 1463 N N . GLU A 1 177 ? -8.146 -0.701 21.722 1.00 93.56 177 GLU A N 1
ATOM 1464 C CA . GLU A 1 177 ? -9.481 -0.099 21.788 1.00 93.56 177 GLU A CA 1
ATOM 1465 C C . GLU A 1 177 ? -10.070 0.109 20.389 1.00 93.56 177 GLU A C 1
ATOM 1467 O O . GLU A 1 177 ? -11.250 -0.167 20.164 1.00 93.56 177 GLU A O 1
ATOM 1472 N N . PHE A 1 178 ? -9.240 0.525 19.429 1.00 95.12 178 PHE A N 1
ATOM 1473 C CA . PHE A 1 178 ? -9.650 0.627 18.031 1.00 95.12 178 PHE A CA 1
ATOM 1474 C C . PHE A 1 178 ? -10.132 -0.721 17.484 1.00 95.12 178 PHE A C 1
ATOM 1476 O O . PHE A 1 178 ? -11.213 -0.794 16.900 1.00 95.12 178 PHE A O 1
ATOM 1483 N N . ARG A 1 179 ? -9.361 -1.797 17.683 1.00 93.38 179 ARG A N 1
ATOM 1484 C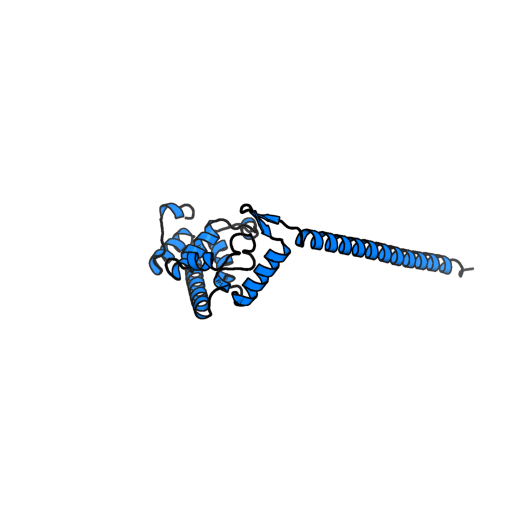 CA . ARG A 1 179 ? -9.710 -3.134 17.179 1.00 93.38 179 ARG A CA 1
ATOM 1485 C C . ARG A 1 179 ? -10.967 -3.695 17.832 1.00 93.38 179 ARG A C 1
ATOM 1487 O O . ARG A 1 179 ? -11.775 -4.302 17.132 1.00 93.38 179 ARG A O 1
ATOM 1494 N N . MET A 1 180 ? -11.149 -3.446 19.125 1.00 93.19 180 MET A N 1
ATOM 1495 C CA . MET A 1 180 ? -12.356 -3.812 19.861 1.00 93.19 180 MET A CA 1
ATOM 1496 C C . MET A 1 180 ? -13.588 -3.084 19.300 1.00 93.19 180 MET A C 1
ATOM 1498 O O . MET A 1 180 ? -14.520 -3.738 18.837 1.00 93.19 180 MET A O 1
ATOM 1502 N N . LYS A 1 181 ? -13.557 -1.746 19.210 1.00 94.25 181 LYS A N 1
ATOM 1503 C CA . LYS A 1 181 ? -14.674 -0.950 18.663 1.00 94.25 181 LYS A CA 1
ATOM 1504 C C . LYS A 1 181 ? -14.982 -1.291 17.206 1.00 94.25 181 LYS A C 1
ATOM 1506 O O . LYS A 1 181 ? -16.142 -1.361 16.808 1.00 94.25 181 LYS A O 1
ATOM 1511 N N . HIS A 1 182 ? -13.948 -1.516 16.397 1.00 94.44 182 HIS A N 1
ATOM 1512 C CA . HIS A 1 182 ? -14.118 -1.909 15.000 1.00 94.44 182 HIS A CA 1
ATOM 1513 C C . HIS A 1 182 ? -14.797 -3.283 14.880 1.00 94.44 182 HIS A C 1
ATOM 1515 O O . HIS A 1 182 ? -15.669 -3.475 14.033 1.00 94.44 182 HIS A O 1
ATOM 1521 N N . SER A 1 183 ? -14.433 -4.230 15.751 1.00 92.31 183 SER A N 1
ATOM 1522 C CA . SER A 1 183 ? -15.080 -5.541 15.843 1.00 92.31 183 SER A CA 1
ATOM 1523 C C . SER A 1 183 ? -16.544 -5.444 16.248 1.00 92.31 183 SER A C 1
ATOM 1525 O O . SER A 1 183 ? -17.370 -6.134 15.661 1.00 92.31 183 SER A O 1
ATOM 1527 N N . GLU A 1 184 ? -16.871 -4.603 17.226 1.00 91.75 184 GLU A N 1
ATOM 1528 C CA . GLU A 1 184 ? -18.245 -4.422 17.706 1.00 91.75 184 GLU A CA 1
ATOM 1529 C C . GLU A 1 184 ? -19.159 -3.826 16.630 1.00 91.75 184 GLU A C 1
ATOM 1531 O O . GLU A 1 184 ? -20.290 -4.275 16.464 1.00 91.75 184 GLU A O 1
ATOM 1536 N N . LEU A 1 185 ? -18.665 -2.844 15.871 1.00 92.12 185 LEU A N 1
ATOM 1537 C CA . LEU A 1 185 ? -19.468 -2.137 14.870 1.00 92.12 185 LEU A CA 1
ATOM 1538 C C . LEU A 1 185 ? -19.577 -2.880 13.536 1.00 92.12 185 LEU A C 1
ATOM 1540 O O . LEU A 1 185 ? -20.627 -2.843 12.897 1.00 92.12 185 LEU A O 1
ATOM 1544 N N . PHE A 1 186 ? -18.499 -3.532 13.096 1.00 90.50 186 PHE A N 1
ATOM 1545 C CA . PHE A 1 186 ? -18.410 -4.101 11.746 1.00 90.50 186 PHE A CA 1
ATOM 1546 C C . PHE A 1 186 ? -18.235 -5.622 11.718 1.00 90.50 186 PHE A C 1
ATOM 1548 O O . PHE A 1 186 ? -18.124 -6.200 10.638 1.00 90.50 186 PHE A O 1
ATOM 1555 N N . GLY A 1 187 ? -18.198 -6.287 12.876 1.00 85.81 187 GLY A N 1
ATOM 1556 C CA . GLY A 1 187 ? -18.104 -7.747 12.967 1.00 85.81 187 GLY A CA 1
ATOM 1557 C C . GLY A 1 187 ? -16.760 -8.323 12.512 1.00 85.81 187 GLY A C 1
ATOM 1558 O O . GLY A 1 187 ? -16.688 -9.485 12.111 1.00 85.81 187 GLY A O 1
ATOM 1559 N N . THR A 1 188 ? -15.684 -7.531 12.527 1.00 83.62 188 THR A N 1
ATOM 1560 C CA . THR A 1 188 ? -14.343 -8.032 12.187 1.00 83.62 188 THR A CA 1
ATOM 1561 C C . THR A 1 188 ? -13.797 -8.944 13.273 1.00 83.62 188 THR A C 1
ATOM 1563 O O . THR A 1 188 ? -13.969 -8.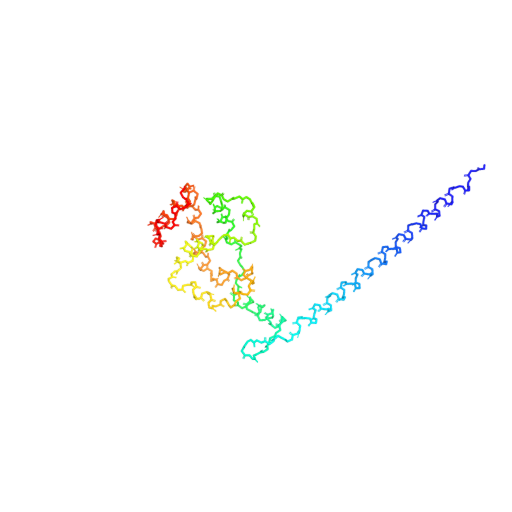663 14.449 1.00 83.62 188 THR A O 1
ATOM 1566 N N . HIS A 1 189 ? -13.053 -9.984 12.900 1.00 78.81 189 HIS A N 1
ATOM 1567 C CA . HIS A 1 189 ? -12.451 -10.898 13.869 1.00 78.81 189 HIS A CA 1
ATOM 1568 C C . HIS A 1 189 ? -11.503 -10.157 14.830 1.00 78.81 189 HIS A C 1
ATOM 1570 O O . HIS A 1 189 ? -10.529 -9.516 14.411 1.00 78.81 189 HIS A O 1
ATOM 1576 N N . PHE A 1 190 ? -11.781 -10.277 16.126 1.00 82.62 190 PHE A N 1
ATOM 1577 C CA . PHE A 1 190 ? -10.966 -9.741 17.208 1.00 82.62 190 PHE A CA 1
ATOM 1578 C C . PHE A 1 190 ? -10.640 -10.845 18.207 1.00 82.62 190 PHE A C 1
ATOM 1580 O O . PHE A 1 190 ? -11.511 -11.602 18.630 1.00 82.62 190 PHE A O 1
ATOM 1587 N N . GLN A 1 191 ? -9.363 -10.946 18.562 1.00 82.69 191 GLN A N 1
ATOM 1588 C CA . GLN A 1 191 ? -8.861 -11.896 19.548 1.00 82.69 191 GLN A CA 1
ATOM 1589 C C . GLN A 1 191 ? -8.117 -11.099 20.620 1.00 82.69 191 GLN A C 1
ATOM 1591 O O . GLN A 1 191 ? -6.995 -10.672 20.354 1.00 82.69 191 GLN A O 1
ATOM 1596 N N . PRO A 1 192 ? -8.715 -10.878 21.805 1.00 80.88 192 PRO A N 1
ATOM 1597 C CA . PRO A 1 192 ? -8.160 -9.993 22.827 1.00 80.88 192 PRO A CA 1
ATOM 1598 C C . PRO A 1 192 ? -6.688 -10.274 23.146 1.00 80.88 192 PRO A C 1
ATOM 1600 O O . PRO A 1 192 ? -5.880 -9.352 23.146 1.00 80.88 192 PRO A O 1
ATOM 1603 N N . GLU A 1 193 ? -6.320 -11.547 23.324 1.00 82.31 193 GLU A N 1
ATOM 1604 C CA . GLU A 1 193 ? -4.949 -11.962 23.656 1.00 82.31 193 GLU A CA 1
ATOM 1605 C C . GLU A 1 193 ? -3.906 -11.539 22.613 1.00 82.31 193 GLU A C 1
ATOM 1607 O O . GLU A 1 193 ? -2.795 -11.174 22.984 1.00 82.31 193 GLU A O 1
ATOM 1612 N N . LEU A 1 194 ? -4.260 -11.519 21.323 1.00 78.50 194 LEU A N 1
ATOM 1613 C CA . LEU A 1 194 ? -3.336 -11.104 20.262 1.00 78.50 194 LEU A CA 1
ATOM 1614 C C . LEU A 1 194 ? -3.074 -9.595 20.250 1.00 78.50 194 LEU A C 1
ATOM 1616 O O . LEU A 1 194 ? -2.076 -9.160 19.688 1.00 78.50 194 LEU A O 1
ATOM 1620 N N . PHE A 1 195 ? -3.970 -8.793 20.827 1.00 79.31 195 PHE A N 1
ATOM 1621 C CA . PHE A 1 195 ? -3.875 -7.334 20.783 1.00 79.31 195 PHE A CA 1
ATOM 1622 C C . PHE A 1 195 ? -3.452 -6.709 22.113 1.00 79.31 195 PHE A C 1
ATOM 1624 O O . PHE A 1 195 ? -3.206 -5.504 22.148 1.00 79.31 195 PHE A O 1
ATOM 1631 N N . LYS A 1 196 ? -3.337 -7.494 23.195 1.00 78.81 196 LYS A N 1
ATOM 1632 C CA . LYS A 1 196 ? -2.916 -7.003 24.521 1.00 78.81 196 LYS A CA 1
ATOM 1633 C C . LYS A 1 196 ? -1.548 -6.321 24.516 1.00 78.81 196 LYS A C 1
ATOM 1635 O O . LYS A 1 196 ? -1.311 -5.461 25.352 1.00 78.81 196 LYS A O 1
ATOM 1640 N N . GLU A 1 197 ? -0.674 -6.665 23.570 1.00 82.25 197 GLU A N 1
ATOM 1641 C CA . GLU A 1 197 ? 0.637 -6.022 23.400 1.00 82.25 197 GLU A CA 1
ATOM 1642 C C . GLU A 1 197 ? 0.553 -4.536 22.994 1.00 82.25 197 GLU A C 1
ATOM 1644 O O . GLU A 1 197 ? 1.553 -3.828 23.068 1.00 82.25 197 GLU A O 1
ATOM 1649 N N . TYR A 1 198 ? -0.630 -4.057 22.586 1.00 78.19 198 TYR A N 1
ATOM 1650 C CA . TYR A 1 198 ? -0.876 -2.678 22.153 1.00 78.19 198 TYR A CA 1
ATOM 1651 C C . TYR A 1 198 ? -1.808 -1.893 23.089 1.00 78.19 198 TYR A C 1
ATOM 1653 O O . TYR A 1 198 ? -2.495 -0.971 22.632 1.00 78.19 198 TYR A O 1
ATOM 1661 N N . ILE A 1 199 ? -1.897 -2.297 24.360 1.00 76.38 199 ILE A N 1
ATOM 1662 C CA . ILE A 1 199 ? -2.593 -1.543 25.415 1.00 76.38 199 ILE A CA 1
ATOM 1663 C C . ILE A 1 199 ? -1.707 -0.395 25.887 1.00 76.38 199 ILE A C 1
ATOM 1665 O O . ILE A 1 199 ? -2.245 0.738 25.907 1.00 76.38 199 ILE A O 1
#

pLDDT: mean 82.83, std 11.53, range [47.06, 96.19]

Radius of gyration: 28.52 Å; chains: 1; bounding box: 74×79×50 Å

Organism: NCBI:txid652788

Sequence (199 aa):
MENKITTTAQQELFNKLDDREAILGFVKKEADDKAERALAKKAFFRKERIELTGGGHTSIEEEQEAYKKFIAENEYDYDPQYREYIPTFNKLMGWSEEITRRFSKPKVAPDTINQCIYDRFGKGFLNYVGVKNKFVKHSMRRRTKHYKLLNHEGIMKLAGFIEDAVGLMNKSKNYYEFRMKHSELFGTHFQPELFKEYI